Protein AF-0000000072274588 (afdb_homodimer)

Foldseek 3Di:
DAEAEEAEAQFQCQAPPVDPPVCVVVQVVLSVVLLLLSLVVVVLCVVVVHAYEYEFEDEDPPDLCHPPDNRRHHDPSCDDDPRHHYWYDHALASPPPICVVVVCVVVVHQEYEYAYDDQVTNRLNNLLVSQQVRHAYEYALSNHWHQDDDPGGTVRSSVVSQVVQDQDHDPPHGYHYDHSVPDRD/DAEAEEAEAQFQCQAPPVDPPVCVVVQVVLSVVLLLLSLVVVVLCVVVVHAYEYEFEDEDPPDLCHPPDNRRHHDPSCDDDPRHHYWYDHALASPPPICVVVVCVVVVHQEYEYAYDDQVTNRLNNLLVSQQVRHAYEYALSNHWHQDDDPGGTVRSSVVSQVVQDQDHDPPHGYHYDHSVPDRD

Nearest PDB structures (foldseek):
  5hwg-assembly1_A  TM=9.223E-01  e=2.193E-18  Microbacterium hydrocarbonoxydans
  2a67-assembly1_A  TM=8.578E-01  e=1.904E-16  Enterococcus faecalis V583
  4h17-assembly1_B  TM=9.051E-01  e=1.007E-14  Pseudomonas putida KT2440
  8cib-assembly1_F  TM=8.684E-01  e=7.384E-15  Pseudomonas aeruginosa
  3hb7-assembly1_B  TM=8.335E-01  e=2.840E-12  Alkaliphilus metalliredigens QYMF

Secondary structure (DSSP, 8-state):
--EEEEEE--BTTTTTTSS-TTTHHHHHHHHHHHHHHHHHHHHHHHHHT--EEEEEE-BPTTSTTBTTSGGGSBPGGGPPPTT-EEEEESSSSTTTTSSHHHHHHHTT--EEEEEEE-IIIIIHHHHHHHHHTT-EEEEEEEEEE---BTTB-HHHHHHHHHHHHTT-EETTEEEEEE-GGG---/--EEEEEE--BTTTTTTSS-TTTHHHHHHHHHHHHHHHHHHHHHHHHHT--EEEEEE-BPTTSTTBTTSGGGSBPGGGPPPTT-EEEEESSSSTTTTSSHHHHHHHTT--EEEEEEE-IIIIIHHHHHHHHHTT-EEEEEEEEEE---BTTB-HHHHHHHHHHHHTT-EETTEEEEEE-GGG---

Organism: Rhodospirillum rubrum (strain ATCC 11170 / ATH 1.1.1 / DSM 467 / LMG 4362 / NCIMB 8255 / S1) (NCBI:txid269796)

pLDDT: mean 97.97, std 1.95, range [84.88, 98.94]

Sequence (370 aa):
MTTALLIIDVQCAILAGLAPPERQPVIDLALDDTVWRLQALGRKAHAGGVPVVLVQHDGAAGHRLAVGSPGWALRPEIAARGGDIVVRKRSCDAFFQTDLQDRLATLGIDHLVIGGCMTQFCVDTTVRRAVSLGYDVSLIADGHTTADQGDLGFAQIIAHHNTTLDGFDAGARSTRVLPAAALFLMTTALLIIDVQCAILAGLAPPERQPVIDLALDDTVWRLQALGRKAHAGGVPVVLVQHDGAAGHRLAVGSPGWALRPEIAARGGDIVVRKRSCDAFFQTDLQDRLATLGIDHLVIGGCMTQFCVDTTVRRAVSLGYDVSLIADGHTTADQGDLGFAQIIAHHNTTLDGFDAGARSTRVLPAAALFL

Solvent-accessible surface area (backbone atoms only — not comparable to full-atom values): 19092 Å² total; per-residue (Å²): 134,39,55,32,40,38,39,28,33,57,27,61,23,68,68,64,83,59,45,58,82,89,48,33,61,59,43,51,50,52,47,50,54,24,47,53,50,45,31,54,51,49,52,39,16,58,74,60,68,34,50,43,35,39,36,40,58,48,35,54,90,89,41,62,27,12,70,88,39,80,28,31,38,62,29,75,79,65,50,82,54,94,86,45,43,78,44,66,28,76,37,43,36,58,59,58,89,41,62,48,62,60,56,37,52,76,71,57,45,43,30,38,38,38,32,30,30,36,38,90,46,27,42,44,43,30,54,58,49,38,17,66,73,60,21,32,34,38,36,27,60,64,24,41,41,53,59,52,54,92,95,38,49,30,69,57,51,46,52,50,51,43,59,63,43,42,65,36,52,26,86,96,20,35,25,41,60,40,46,64,89,75,58,86,92,134,37,56,30,40,38,39,28,34,56,27,61,23,68,67,65,83,59,46,58,81,89,48,32,63,60,43,50,50,52,46,52,55,24,49,52,52,46,28,53,51,49,51,38,16,58,73,59,68,35,51,44,34,39,36,40,58,49,34,54,88,88,41,63,27,12,69,88,39,78,27,31,38,59,30,77,79,65,50,82,53,95,87,47,42,75,43,64,28,76,36,43,36,59,59,57,89,41,62,48,62,58,57,38,53,76,71,57,45,43,29,38,38,39,34,28,29,36,38,88,46,28,42,44,43,29,52,58,48,38,16,67,73,61,20,34,35,38,37,29,60,63,24,41,40,52,57,52,54,90,95,38,48,31,69,56,51,45,52,51,51,44,59,61,43,41,66,36,50,28,87,96,20,34,26,43,59,38,48,63,88,74,57,85,92

Radius of gyration: 20.59 Å; Cα contacts (8 Å, |Δi|>4): 804; chains: 2; bounding box: 42×58×50 Å

Structure (mmCIF, N/CA/C/O backbone):
data_AF-0000000072274588-model_v1
#
loop_
_entity.id
_entity.type
_entity.pdbx_description
1 polymer 'Isochorismatase hydrolase'
#
loop_
_atom_site.group_PDB
_atom_site.id
_atom_site.type_symbol
_atom_site.label_atom_id
_atom_site.label_alt_id
_atom_site.label_comp_id
_atom_site.label_asym_id
_atom_site.label_entity_id
_atom_site.label_seq_id
_atom_site.pdbx_PDB_ins_code
_atom_site.Cartn_x
_atom_site.Cartn_y
_atom_site.Cartn_z
_atom_site.occupancy
_atom_site.B_iso_or_equiv
_atom_site.auth_seq_id
_atom_site.auth_comp_id
_atom_site.auth_asym_id
_atom_site.auth_atom_id
_atom_site.pdbx_PDB_model_num
ATOM 1 N N . MET A 1 1 ? -22.703 -10.141 -7.566 1 87.06 1 MET A N 1
ATOM 2 C CA . MET A 1 1 ? -21.266 -9.875 -7.656 1 87.06 1 MET A CA 1
ATOM 3 C C . MET A 1 1 ? -20.578 -10.914 -8.531 1 87.06 1 MET A C 1
ATOM 5 O O . MET A 1 1 ? -20.828 -12.109 -8.391 1 87.06 1 MET A O 1
ATOM 9 N N . THR A 1 2 ? -19.922 -10.492 -9.562 1 97.06 2 THR A N 1
ATOM 10 C CA . THR A 1 2 ? -19.125 -11.391 -10.406 1 97.06 2 THR A CA 1
ATOM 11 C C . THR A 1 2 ? -17.672 -11.422 -9.945 1 97.06 2 THR A C 1
ATOM 13 O O . THR A 1 2 ? -17.031 -10.383 -9.828 1 97.06 2 THR A O 1
ATOM 16 N N . THR A 1 3 ? -17.172 -12.648 -9.695 1 98.31 3 THR A N 1
ATOM 17 C CA . THR A 1 3 ? -15.93 -12.828 -8.953 1 98.31 3 THR A CA 1
ATOM 18 C C . THR A 1 3 ? -14.852 -13.438 -9.836 1 98.31 3 THR A C 1
ATOM 20 O O . THR A 1 3 ? -15.148 -14.25 -10.719 1 98.31 3 THR A O 1
ATOM 23 N N . ALA A 1 4 ? -13.617 -13.047 -9.641 1 98.75 4 ALA A N 1
ATOM 24 C CA . ALA A 1 4 ? -12.438 -13.742 -10.156 1 98.75 4 ALA A CA 1
ATOM 25 C C . ALA A 1 4 ? -11.43 -14.016 -9.047 1 98.75 4 ALA A C 1
ATOM 27 O O . ALA A 1 4 ? -11.328 -13.25 -8.086 1 98.75 4 ALA A O 1
ATOM 28 N N . LEU A 1 5 ? -10.766 -15.117 -9.156 1 98.81 5 LEU A N 1
ATOM 29 C CA . LEU A 1 5 ? -9.625 -15.43 -8.297 1 98.81 5 LEU A CA 1
ATOM 30 C C . LEU A 1 5 ? -8.328 -14.914 -8.906 1 98.81 5 LEU A C 1
ATOM 32 O O . LEU A 1 5 ? -8.008 -15.227 -10.055 1 98.81 5 LEU A O 1
ATOM 36 N N . LEU A 1 6 ? -7.648 -14.055 -8.211 1 98.94 6 LEU A N 1
ATOM 37 C CA . LEU A 1 6 ? -6.383 -13.477 -8.648 1 98.94 6 LEU A CA 1
ATOM 38 C C . LEU A 1 6 ? -5.227 -13.992 -7.801 1 98.94 6 LEU A C 1
ATOM 40 O O . LEU A 1 6 ? -5.156 -13.711 -6.602 1 98.94 6 LEU A O 1
ATOM 44 N N . ILE A 1 7 ? -4.32 -14.758 -8.359 1 98.94 7 ILE A N 1
ATOM 45 C CA . ILE A 1 7 ? -3.143 -15.305 -7.695 1 98.94 7 ILE A CA 1
ATOM 46 C C . ILE A 1 7 ? -1.891 -14.57 -8.172 1 98.94 7 ILE A C 1
ATOM 48 O O . ILE A 1 7 ? -1.527 -14.648 -9.344 1 98.94 7 ILE A O 1
ATOM 52 N N . ILE A 1 8 ? -1.205 -13.945 -7.223 1 98.94 8 ILE A N 1
ATOM 53 C CA . ILE A 1 8 ? -0.167 -12.984 -7.57 1 98.94 8 ILE A CA 1
ATOM 54 C C . ILE A 1 8 ? 1.21 -13.609 -7.379 1 98.94 8 ILE A C 1
ATOM 56 O O . ILE A 1 8 ? 1.585 -13.969 -6.258 1 98.94 8 ILE A O 1
ATOM 60 N N . ASP A 1 9 ? 1.986 -13.766 -8.383 1 98.88 9 ASP A N 1
ATOM 61 C CA . ASP A 1 9 ? 3.432 -13.961 -8.414 1 98.88 9 ASP A CA 1
ATOM 62 C C . ASP A 1 9 ? 3.828 -15.25 -7.703 1 98.88 9 ASP A C 1
ATOM 64 O O . ASP A 1 9 ? 4.832 -15.289 -6.988 1 98.88 9 ASP A O 1
ATOM 68 N N . VAL A 1 10 ? 3.002 -16.266 -7.793 1 98.88 10 VAL A N 1
ATOM 69 C CA . VAL A 1 10 ? 3.389 -17.562 -7.258 1 98.88 10 VAL A CA 1
ATOM 70 C C . VAL A 1 10 ? 4.324 -18.266 -8.242 1 98.88 10 VAL A C 1
ATOM 72 O O . VAL A 1 10 ? 3.893 -19.125 -9.016 1 98.88 10 VAL A O 1
ATOM 75 N N . GLN A 1 11 ? 5.555 -17.875 -8.148 1 98.88 11 GLN A N 1
ATOM 76 C CA . GLN A 1 11 ? 6.594 -18.328 -9.07 1 98.88 11 GLN A CA 1
ATOM 77 C C . GLN A 1 11 ? 7.664 -19.141 -8.352 1 98.88 11 GLN A C 1
ATOM 79 O O . GLN A 1 11 ? 7.801 -19.047 -7.125 1 98.88 11 GLN A O 1
ATOM 84 N N . CYS A 1 12 ? 8.438 -19.859 -9.031 1 98.75 12 CYS A N 1
ATOM 85 C CA . CYS A 1 12 ? 9.336 -20.875 -8.484 1 98.75 12 CYS A CA 1
ATOM 86 C C . CYS A 1 12 ? 10.398 -20.234 -7.594 1 98.75 12 CYS A C 1
ATOM 88 O O . CYS A 1 12 ? 10.781 -20.797 -6.57 1 98.75 12 CYS A O 1
ATOM 90 N N . ALA A 1 13 ? 10.875 -19.016 -7.934 1 98.81 13 ALA A N 1
ATOM 91 C CA . ALA A 1 13 ? 11.953 -18.422 -7.148 1 98.81 13 ALA A CA 1
ATOM 92 C C . ALA A 1 13 ? 11.484 -17.156 -6.441 1 98.81 13 ALA A C 1
ATOM 94 O O . ALA A 1 13 ? 12.289 -16.281 -6.121 1 98.81 13 ALA A O 1
ATOM 95 N N . ILE A 1 14 ? 10.211 -17.016 -6.188 1 98.81 14 ILE A N 1
ATOM 96 C CA . ILE A 1 14 ? 9.633 -15.766 -5.699 1 98.81 14 ILE A CA 1
ATOM 97 C C . ILE A 1 14 ? 10.273 -15.391 -4.363 1 98.81 14 ILE A C 1
ATOM 99 O O . ILE A 1 14 ? 10.5 -14.211 -4.086 1 98.81 14 ILE A O 1
ATOM 103 N N . LEU A 1 15 ? 10.641 -16.391 -3.529 1 98.69 15 LEU A N 1
ATOM 104 C CA . LEU A 1 15 ? 11.219 -16.094 -2.223 1 98.69 15 LEU A CA 1
ATOM 105 C C . LEU A 1 15 ? 12.625 -16.672 -2.105 1 98.69 15 LEU A C 1
ATOM 107 O O . LEU A 1 15 ? 13.195 -16.719 -1.014 1 98.69 15 LEU A O 1
ATOM 111 N N . ALA A 1 16 ? 13.109 -17.172 -3.25 1 97.94 16 ALA A N 1
ATOM 112 C CA . ALA A 1 16 ? 14.414 -17.828 -3.232 1 97.94 16 ALA A CA 1
ATOM 113 C C . ALA A 1 16 ? 15.516 -16.875 -2.795 1 97.94 16 ALA A C 1
ATOM 115 O O . ALA A 1 16 ? 15.656 -15.781 -3.361 1 97.94 16 ALA A O 1
ATOM 116 N N . GLY A 1 17 ? 16.281 -17.234 -1.74 1 96.94 17 GLY A N 1
ATOM 117 C CA . GLY A 1 17 ? 17.469 -16.5 -1.341 1 96.94 17 GLY A CA 1
ATOM 118 C C . GLY A 1 17 ? 17.156 -15.242 -0.547 1 96.94 17 GLY A C 1
ATOM 119 O O . GLY A 1 17 ? 18.031 -14.398 -0.331 1 96.94 17 GLY A O 1
ATOM 120 N N . LEU A 1 18 ? 15.945 -15.062 -0.052 1 97.38 18 LEU A N 1
ATOM 121 C CA . LEU A 1 18 ? 15.562 -13.836 0.629 1 97.38 18 LEU A CA 1
ATOM 122 C C . LEU A 1 18 ? 15.797 -13.945 2.133 1 97.38 18 LEU A C 1
ATOM 124 O O . LEU A 1 18 ? 15.508 -13.016 2.883 1 97.38 18 LEU A O 1
ATOM 128 N N . ALA A 1 19 ? 16.219 -15.094 2.551 1 96.5 19 ALA A N 1
ATOM 129 C CA . ALA A 1 19 ? 16.547 -15.289 3.959 1 96.5 19 ALA A CA 1
ATOM 130 C C . ALA A 1 19 ? 17.891 -15.984 4.117 1 96.5 19 ALA A C 1
ATOM 132 O O . ALA A 1 19 ? 18.359 -16.641 3.189 1 96.5 19 ALA A O 1
ATOM 133 N N . PRO A 1 20 ? 18.531 -15.805 5.293 1 96 20 PRO A N 1
ATOM 134 C CA . PRO A 1 20 ? 19.734 -16.594 5.547 1 96 20 PRO A CA 1
ATOM 135 C C . PRO A 1 20 ? 19.484 -18.094 5.445 1 96 20 PRO A C 1
ATOM 137 O O . PRO A 1 20 ? 18.359 -18.547 5.621 1 96 20 PRO A O 1
ATOM 140 N N . PRO A 1 21 ? 20.531 -18.828 5.145 1 96.44 21 PRO A N 1
ATOM 141 C CA . PRO A 1 21 ? 20.406 -20.281 4.926 1 96.44 21 PRO A CA 1
ATOM 142 C C . PRO A 1 21 ? 19.656 -20.984 6.055 1 96.44 21 PRO A C 1
ATOM 144 O O . PRO A 1 21 ? 18.891 -21.922 5.805 1 96.44 21 PRO A O 1
ATOM 147 N N . GLU A 1 22 ? 19.875 -20.562 7.281 1 96.06 22 GLU A N 1
ATOM 148 C CA . GLU A 1 22 ? 19.266 -21.219 8.43 1 96.06 22 GLU A CA 1
ATOM 149 C C . GLU A 1 22 ? 17.781 -20.922 8.508 1 96.06 22 GLU A C 1
ATOM 151 O O . GLU A 1 22 ? 17.016 -21.703 9.086 1 96.06 22 GLU A O 1
ATOM 156 N N . ARG A 1 23 ? 17.359 -19.844 7.91 1 96.56 23 ARG A N 1
ATOM 157 C CA . ARG A 1 23 ? 15.969 -19.391 7.98 1 96.56 23 ARG A CA 1
ATOM 158 C C . ARG A 1 23 ? 15.219 -19.734 6.691 1 96.56 23 ARG A C 1
ATOM 160 O O . ARG A 1 23 ? 13.992 -19.844 6.695 1 96.56 23 ARG A O 1
ATOM 167 N N . GLN A 1 24 ? 15.906 -19.953 5.621 1 97.69 24 GLN A N 1
ATOM 168 C CA . GLN A 1 24 ? 15.32 -20.109 4.293 1 97.69 24 GLN A CA 1
ATOM 169 C C . GLN A 1 24 ? 14.367 -21.297 4.25 1 97.69 24 GLN A C 1
ATOM 171 O O . GLN A 1 24 ? 13.281 -21.219 3.67 1 97.69 24 GLN A O 1
ATOM 176 N N . PRO A 1 25 ? 14.664 -22.438 4.887 1 97.94 25 PRO A N 1
ATOM 177 C CA . PRO A 1 25 ? 13.742 -23.562 4.844 1 97.94 25 PRO A CA 1
ATOM 178 C C . PRO A 1 25 ? 12.391 -23.25 5.477 1 97.94 25 PRO A C 1
ATOM 180 O O . PRO A 1 25 ? 11.359 -23.766 5.035 1 97.94 25 PRO A O 1
ATOM 183 N N . VAL A 1 26 ? 12.406 -22.438 6.48 1 98.38 26 VAL A N 1
ATOM 184 C CA . VAL A 1 26 ? 11.172 -22.047 7.145 1 98.38 26 VAL A CA 1
ATOM 185 C C . VAL A 1 26 ? 10.312 -21.219 6.191 1 98.38 26 VAL A C 1
ATOM 187 O O . VAL A 1 26 ? 9.102 -21.438 6.094 1 98.38 26 VAL A O 1
ATOM 190 N N . ILE A 1 27 ? 10.938 -20.328 5.477 1 98.38 27 ILE A N 1
ATOM 191 C CA . ILE A 1 27 ? 10.266 -19.469 4.5 1 98.38 27 ILE A CA 1
ATOM 192 C C . ILE A 1 27 ? 9.727 -20.328 3.357 1 98.38 27 ILE A C 1
ATOM 194 O O . ILE A 1 27 ? 8.594 -20.141 2.916 1 98.38 27 ILE A O 1
ATOM 198 N N . ASP A 1 28 ? 10.5 -21.281 2.92 1 98.44 28 ASP A N 1
ATOM 199 C CA . ASP A 1 28 ? 10.094 -22.172 1.837 1 98.44 28 ASP A CA 1
ATOM 200 C C . ASP A 1 28 ? 8.883 -23 2.234 1 98.44 28 ASP A C 1
ATOM 202 O O . ASP A 1 28 ? 7.961 -23.188 1.433 1 98.44 28 ASP A O 1
ATOM 206 N N . LEU A 1 29 ? 8.875 -23.5 3.424 1 98.62 29 LEU A N 1
ATOM 207 C CA . LEU A 1 29 ? 7.75 -24.312 3.906 1 98.62 29 LEU A CA 1
ATOM 208 C C . LEU A 1 29 ? 6.48 -23.469 3.98 1 98.62 29 LEU A C 1
ATOM 210 O O . LEU A 1 29 ? 5.395 -23.938 3.635 1 98.62 29 LEU A O 1
ATOM 214 N N . ALA A 1 30 ? 6.625 -22.266 4.48 1 98.69 30 ALA A N 1
ATOM 215 C CA . ALA A 1 30 ? 5.477 -21.359 4.539 1 98.69 30 ALA A CA 1
ATOM 216 C C . ALA A 1 30 ? 4.922 -21.078 3.146 1 98.69 30 ALA A C 1
ATOM 218 O O . ALA A 1 30 ? 3.703 -21.031 2.955 1 98.69 30 ALA A O 1
ATOM 219 N N . LEU A 1 31 ? 5.789 -20.891 2.205 1 98.88 31 LEU A N 1
ATOM 220 C CA . LEU A 1 31 ? 5.367 -20.703 0.822 1 98.88 31 LEU A CA 1
ATOM 221 C C . LEU A 1 31 ? 4.629 -21.938 0.305 1 98.88 31 LEU A C 1
ATOM 223 O O . LEU A 1 31 ? 3.562 -21.812 -0.307 1 98.88 31 LEU A O 1
ATOM 227 N N . ASP A 1 32 ? 5.176 -23.109 0.563 1 98.88 32 ASP A N 1
ATOM 228 C CA . ASP A 1 32 ? 4.531 -24.344 0.127 1 98.88 32 ASP A CA 1
ATOM 229 C C . ASP A 1 32 ? 3.113 -24.438 0.686 1 98.88 32 ASP A C 1
ATOM 231 O O . ASP A 1 32 ? 2.178 -24.781 -0.042 1 98.88 32 ASP A O 1
ATOM 235 N N . ASP A 1 33 ? 2.971 -24.156 1.936 1 98.75 33 ASP A N 1
ATOM 236 C CA . ASP A 1 33 ? 1.657 -24.203 2.57 1 98.75 33 ASP A CA 1
ATOM 237 C C . ASP A 1 33 ? 0.688 -23.234 1.903 1 98.75 33 ASP A C 1
ATOM 239 O O . ASP A 1 33 ? -0.472 -23.578 1.659 1 98.75 33 ASP A O 1
ATOM 243 N N . THR A 1 34 ? 1.15 -22.047 1.656 1 98.88 34 THR A N 1
ATOM 244 C CA . THR A 1 34 ? 0.341 -21.016 0.997 1 98.88 34 THR A CA 1
ATOM 245 C C . THR A 1 34 ? -0.068 -21.484 -0.401 1 98.88 34 THR A C 1
ATOM 247 O O . THR A 1 34 ? -1.233 -21.359 -0.783 1 98.88 34 THR A O 1
ATOM 250 N N . VAL A 1 35 ? 0.881 -22.031 -1.142 1 98.88 35 VAL A N 1
ATOM 251 C CA . VAL A 1 35 ? 0.642 -22.469 -2.514 1 98.88 35 VAL A CA 1
ATOM 252 C C . VAL A 1 35 ? -0.38 -23.594 -2.521 1 98.88 35 VAL A C 1
ATOM 254 O O . VAL A 1 35 ? -1.248 -23.656 -3.396 1 98.88 35 VAL A O 1
ATOM 257 N N . TRP A 1 36 ? -0.306 -24.484 -1.584 1 98.62 36 TRP A N 1
ATOM 258 C CA . TRP A 1 36 ? -1.261 -25.578 -1.498 1 98.62 36 TRP A CA 1
ATOM 259 C C . TRP A 1 36 ? -2.674 -25.062 -1.258 1 98.62 36 TRP A C 1
ATOM 261 O O . TRP A 1 36 ? -3.637 -25.562 -1.834 1 98.62 36 TRP A O 1
ATOM 271 N N . ARG A 1 37 ? -2.818 -24.078 -0.437 1 98.56 37 ARG A N 1
ATOM 272 C CA . ARG A 1 37 ? -4.125 -23.469 -0.197 1 98.56 37 ARG A CA 1
ATOM 273 C C . ARG A 1 37 ? -4.652 -22.781 -1.454 1 98.56 37 ARG A C 1
ATOM 275 O O . ARG A 1 37 ? -5.836 -22.906 -1.783 1 98.56 37 ARG A O 1
ATOM 282 N N . LEU A 1 38 ? -3.781 -22.094 -2.133 1 98.75 38 LEU A N 1
ATOM 283 C CA . LEU A 1 38 ? -4.176 -21.406 -3.357 1 98.75 38 LEU A CA 1
ATOM 284 C C . LEU A 1 38 ? -4.547 -22.406 -4.445 1 98.75 38 LEU A C 1
ATOM 286 O O . LEU A 1 38 ? -5.465 -22.156 -5.23 1 98.75 38 LEU A O 1
ATOM 290 N N . GLN A 1 39 ? -3.801 -23.484 -4.48 1 98.56 39 GLN A N 1
ATOM 291 C CA . GLN A 1 39 ? -4.137 -24.562 -5.418 1 98.56 39 GLN A CA 1
ATOM 292 C C . GLN A 1 39 ? -5.547 -25.078 -5.168 1 98.56 39 GLN A C 1
ATOM 294 O O . GLN A 1 39 ? -6.324 -25.266 -6.109 1 98.56 39 GLN A O 1
ATOM 299 N N . ALA A 1 40 ? -5.832 -25.359 -3.943 1 98.19 40 ALA A N 1
ATOM 300 C CA . ALA A 1 40 ? -7.16 -25.844 -3.582 1 98.19 40 ALA A CA 1
ATOM 301 C C . ALA A 1 40 ? -8.242 -24.859 -3.988 1 98.19 40 ALA A C 1
ATOM 303 O O . ALA A 1 40 ? -9.281 -25.25 -4.539 1 98.19 40 ALA A O 1
ATOM 304 N N . LEU A 1 41 ? -8.023 -23.578 -3.744 1 98.12 41 LEU A N 1
ATOM 305 C CA . LEU A 1 41 ? -8.984 -22.547 -4.125 1 98.12 41 LEU A CA 1
ATOM 306 C C . LEU A 1 41 ? -9.109 -22.453 -5.641 1 98.12 41 LEU A C 1
ATOM 308 O O . LEU A 1 41 ? -10.195 -22.234 -6.168 1 98.12 41 LEU A O 1
ATOM 312 N N . GLY A 1 42 ? -7.945 -22.578 -6.32 1 97.81 42 GLY A N 1
ATOM 313 C CA . GLY A 1 42 ? -7.969 -22.609 -7.773 1 97.81 42 GLY A CA 1
ATOM 314 C C . GLY A 1 42 ? -8.828 -23.719 -8.336 1 97.81 42 GLY A C 1
ATOM 315 O O . GLY A 1 42 ? -9.586 -23.516 -9.281 1 97.81 42 GLY A O 1
ATOM 316 N N . ARG A 1 43 ? -8.703 -24.891 -7.75 1 97.12 43 ARG A N 1
ATOM 317 C CA . ARG A 1 43 ? -9.516 -26.031 -8.18 1 97.12 43 ARG A CA 1
ATOM 318 C C . ARG A 1 43 ? -11 -25.75 -7.965 1 97.12 43 ARG A C 1
ATOM 320 O O . ARG A 1 43 ? -11.82 -26.062 -8.828 1 97.12 43 ARG A O 1
ATOM 327 N N . LYS A 1 44 ? -11.328 -25.219 -6.852 1 97.38 44 LYS A N 1
ATOM 328 C CA . LYS A 1 44 ? -12.711 -24.859 -6.57 1 97.38 44 LYS A CA 1
ATOM 329 C C . LYS A 1 44 ? -13.227 -23.828 -7.57 1 97.38 44 LYS A C 1
ATOM 331 O O . LYS A 1 44 ? -14.367 -23.906 -8.031 1 97.38 44 LYS A O 1
ATOM 336 N N . ALA A 1 45 ? -12.422 -22.844 -7.867 1 97.81 45 ALA A N 1
ATOM 337 C CA . ALA A 1 45 ? -12.797 -21.812 -8.836 1 97.81 45 ALA A CA 1
ATOM 338 C C . ALA A 1 45 ? -13.094 -22.422 -10.195 1 97.81 45 ALA A C 1
ATOM 340 O O . ALA A 1 45 ? -14.125 -22.125 -10.812 1 97.81 45 ALA A O 1
ATOM 341 N N . HIS A 1 46 ? -12.227 -23.297 -10.625 1 97.12 46 HIS A N 1
ATOM 342 C CA . HIS A 1 46 ? -12.422 -23.969 -11.898 1 97.12 46 HIS A CA 1
ATOM 343 C C . HIS A 1 46 ? -13.719 -24.766 -11.906 1 97.12 46 HIS A C 1
ATOM 345 O O . HIS A 1 46 ? -14.492 -24.703 -12.859 1 97.12 46 HIS A O 1
ATOM 351 N N . ALA A 1 47 ? -13.898 -25.438 -10.852 1 96.19 47 ALA A N 1
ATOM 352 C CA . ALA A 1 47 ? -15.094 -26.281 -10.75 1 96.19 47 ALA A CA 1
ATOM 353 C C . ALA A 1 47 ? -16.359 -25.422 -10.766 1 96.19 47 ALA A C 1
ATOM 355 O O . ALA A 1 47 ? -17.391 -25.844 -11.289 1 96.19 47 ALA A O 1
ATOM 356 N N . GLY A 1 48 ? -16.266 -24.25 -10.234 1 95.81 48 GLY A N 1
ATOM 357 C CA . GLY A 1 48 ? -17.406 -23.375 -10.125 1 95.81 48 GLY A CA 1
ATOM 358 C C . GLY A 1 48 ? -17.547 -22.406 -11.289 1 95.81 48 GLY A C 1
ATOM 359 O O . GLY A 1 48 ? -18.469 -21.594 -11.336 1 95.81 48 GLY A O 1
ATOM 360 N N . GLY A 1 49 ? -16.625 -22.453 -12.195 1 96.19 49 GLY A N 1
ATOM 361 C CA . GLY A 1 49 ? -16.656 -21.562 -13.344 1 96.19 49 GLY A CA 1
ATOM 362 C C . GLY A 1 49 ? -16.203 -20.156 -13.016 1 96.19 49 GLY A C 1
ATOM 363 O O . GLY A 1 49 ? -16.516 -19.219 -13.742 1 96.19 49 GLY A O 1
ATOM 364 N N . VAL A 1 50 ? -15.602 -19.969 -11.922 1 97.88 50 VAL A N 1
ATOM 365 C CA . VAL A 1 50 ? -15.039 -18.672 -11.539 1 97.88 50 VAL A CA 1
ATOM 366 C C . VAL A 1 50 ? -13.734 -18.438 -12.289 1 97.88 50 VAL A C 1
ATOM 368 O O . VAL A 1 50 ? -12.82 -19.266 -12.258 1 97.88 50 VAL A O 1
ATOM 371 N N . PRO A 1 51 ? -13.602 -17.344 -12.992 1 98.5 51 PRO A N 1
ATOM 372 C CA . PRO A 1 51 ? -12.352 -17.062 -13.711 1 98.5 51 PRO A CA 1
ATOM 373 C C . PRO A 1 51 ? -11.141 -17 -12.781 1 98.5 51 PRO A C 1
ATOM 375 O O . PRO A 1 51 ? -11.242 -16.469 -11.672 1 98.5 51 PRO A O 1
ATOM 378 N N . VAL A 1 52 ? -10.07 -17.594 -13.234 1 98.69 52 VAL A N 1
ATOM 379 C CA . VAL A 1 52 ? -8.805 -17.547 -12.516 1 98.69 52 VAL A CA 1
ATOM 380 C C . VAL A 1 52 ? -7.797 -16.703 -13.289 1 98.69 52 VAL A C 1
ATOM 382 O O . VAL A 1 52 ? -7.586 -16.906 -14.484 1 98.69 52 VAL A O 1
ATOM 385 N N . VAL A 1 53 ? -7.234 -15.727 -12.633 1 98.94 53 VAL A N 1
ATOM 386 C CA . VAL A 1 53 ? -6.191 -14.867 -13.188 1 98.94 53 VAL A CA 1
ATOM 387 C C . VAL A 1 53 ? -4.875 -15.125 -12.461 1 98.94 53 VAL A C 1
ATOM 389 O O . VAL A 1 53 ? -4.809 -15.023 -11.234 1 98.94 53 VAL A O 1
ATOM 392 N N . LEU A 1 54 ? -3.92 -15.461 -13.188 1 98.88 54 LEU A N 1
ATOM 393 C CA . LEU A 1 54 ? -2.566 -15.633 -12.672 1 98.88 54 LEU A CA 1
ATOM 394 C C . LEU A 1 54 ? -1.679 -14.461 -13.078 1 98.88 54 LEU A C 1
ATOM 396 O O . LEU A 1 54 ? -1.534 -14.164 -14.266 1 98.88 54 LEU A O 1
ATOM 400 N N . VAL A 1 55 ? -1.158 -13.781 -12.07 1 98.94 55 VAL A N 1
ATOM 401 C CA . VAL A 1 55 ? -0.228 -12.68 -12.312 1 98.94 55 VAL A CA 1
ATOM 402 C C . VAL A 1 55 ? 1.209 -13.188 -12.195 1 98.94 55 VAL A C 1
ATOM 404 O O . VAL A 1 55 ? 1.539 -13.93 -11.273 1 98.94 55 VAL A O 1
ATOM 407 N N . GLN A 1 56 ? 1.964 -12.812 -13.109 1 98.81 56 GLN A N 1
ATOM 408 C CA . GLN A 1 56 ? 3.355 -13.25 -13.172 1 98.81 56 GLN A CA 1
ATOM 409 C C . GLN A 1 56 ?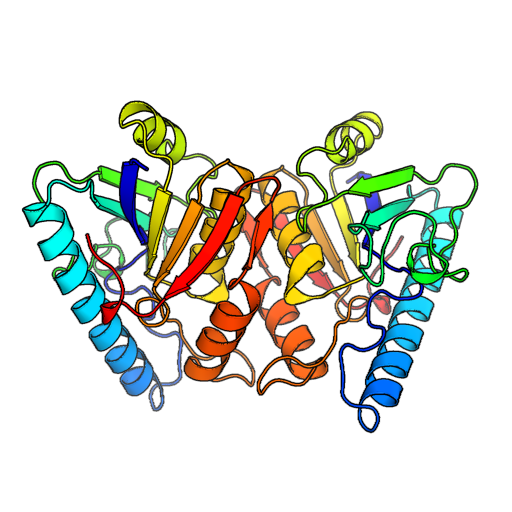 4.297 -12.055 -13.297 1 98.81 56 GLN A C 1
ATOM 411 O O . GLN A 1 56 ? 4.125 -11.211 -14.172 1 98.81 56 GLN A O 1
ATOM 416 N N . HIS A 1 57 ? 5.297 -11.938 -12.398 1 98.88 57 HIS A N 1
ATOM 417 C CA . HIS A 1 57 ? 6.246 -10.828 -12.383 1 98.88 57 HIS A CA 1
ATOM 418 C C . HIS A 1 57 ? 7.406 -11.086 -13.336 1 98.88 57 HIS A C 1
ATOM 420 O O . HIS A 1 57 ? 8.055 -12.133 -13.266 1 98.88 57 HIS A O 1
ATOM 426 N N . ASP A 1 58 ? 7.66 -10.18 -14.219 1 98.81 58 ASP A N 1
ATOM 427 C CA . ASP A 1 58 ? 8.812 -10.227 -15.109 1 98.81 58 ASP A CA 1
ATOM 428 C C . ASP A 1 58 ? 10.008 -9.492 -14.508 1 98.81 58 ASP A C 1
ATOM 430 O O . ASP A 1 58 ? 10.086 -8.266 -14.57 1 98.81 58 ASP A O 1
ATOM 434 N N . GLY A 1 59 ? 10.875 -10.258 -13.961 1 98.06 59 GLY A N 1
ATOM 435 C CA . GLY A 1 59 ? 12.086 -9.68 -13.414 1 98.06 59 GLY A CA 1
ATOM 436 C C . GLY A 1 59 ? 13.102 -9.297 -14.477 1 98.06 59 GLY A C 1
ATOM 437 O O . GLY A 1 59 ? 13.031 -9.781 -15.602 1 98.06 59 GLY A O 1
ATOM 438 N N . ALA A 1 60 ? 14.008 -8.43 -14.109 1 96.31 60 ALA A N 1
ATOM 439 C CA . ALA A 1 60 ? 15.102 -8.023 -14.992 1 96.31 60 ALA A CA 1
ATOM 440 C C . ALA A 1 60 ? 16.141 -9.125 -15.125 1 96.31 60 ALA A C 1
ATOM 442 O O . ALA A 1 60 ? 16.125 -10.102 -14.367 1 96.31 60 ALA A O 1
ATOM 443 N N . ALA A 1 61 ? 17.031 -8.945 -16.125 1 96.69 61 ALA A N 1
ATOM 444 C CA . ALA A 1 61 ? 18.141 -9.883 -16.266 1 96.69 61 ALA A CA 1
ATOM 445 C C . ALA A 1 61 ? 18.953 -9.984 -14.984 1 96.69 61 ALA A C 1
ATOM 447 O O . ALA A 1 61 ? 19.266 -8.969 -14.352 1 96.69 61 ALA A O 1
ATOM 448 N N . GLY A 1 62 ? 19.25 -11.195 -14.609 1 96.06 62 GLY A N 1
ATOM 449 C CA . GLY A 1 62 ? 20.047 -11.414 -13.414 1 96.06 62 GLY A CA 1
ATOM 450 C C . GLY A 1 62 ? 19.219 -11.531 -12.148 1 96.06 62 GLY A C 1
ATOM 451 O O . GLY A 1 62 ? 19.703 -11.961 -11.109 1 96.06 62 GLY A O 1
ATOM 452 N N . HIS A 1 63 ? 18.016 -11.125 -12.203 1 96.38 63 HIS A N 1
ATOM 453 C CA . HIS A 1 63 ? 17.094 -11.25 -11.078 1 96.38 63 HIS A CA 1
ATOM 454 C C . HIS A 1 63 ? 16.641 -12.695 -10.898 1 96.38 63 HIS A C 1
ATOM 456 O O . HIS A 1 63 ? 16.625 -13.469 -11.852 1 96.38 63 HIS A O 1
ATOM 462 N N . ARG A 1 64 ? 16.234 -13.078 -9.703 1 97.25 64 ARG A N 1
ATOM 463 C CA . ARG A 1 64 ? 15.789 -14.438 -9.422 1 97.25 64 ARG A CA 1
ATOM 464 C C . ARG A 1 64 ? 14.531 -14.781 -10.203 1 97.25 64 ARG A C 1
ATOM 466 O O . ARG A 1 64 ? 14.234 -15.953 -10.43 1 97.25 64 ARG A O 1
ATOM 473 N N . LEU A 1 65 ? 13.805 -13.719 -10.641 1 98.44 65 LEU A N 1
ATOM 474 C CA . LEU A 1 65 ? 12.617 -13.891 -11.461 1 98.44 65 LEU A CA 1
ATOM 475 C C . LEU A 1 65 ? 12.859 -13.414 -12.891 1 98.44 65 LEU A C 1
ATOM 477 O O . LEU A 1 65 ? 11.945 -12.914 -13.547 1 98.44 65 LEU A O 1
ATOM 481 N N . ALA A 1 66 ? 14.047 -13.555 -13.359 1 98.62 66 ALA A N 1
ATOM 482 C CA . ALA A 1 66 ? 14.367 -13.141 -14.727 1 98.62 66 ALA A CA 1
ATOM 483 C C . ALA A 1 66 ? 13.539 -13.922 -15.742 1 98.62 66 ALA A C 1
ATOM 485 O O . ALA A 1 66 ? 13.438 -15.148 -15.664 1 98.62 66 ALA A O 1
ATOM 486 N N . VAL A 1 67 ? 13.031 -13.266 -16.688 1 98.44 67 VAL A N 1
ATOM 487 C CA . VAL A 1 67 ? 12.148 -13.859 -17.688 1 98.44 67 VAL A CA 1
ATOM 488 C C . VAL A 1 67 ? 12.844 -15.039 -18.359 1 98.44 67 VAL A C 1
ATOM 490 O O . VAL A 1 67 ? 13.992 -14.93 -18.781 1 98.44 67 VAL A O 1
ATOM 493 N N . GLY A 1 68 ? 12.117 -16.125 -18.375 1 97.75 68 GLY A N 1
ATOM 494 C CA . GLY A 1 68 ? 12.617 -17.297 -19.078 1 97.75 68 GLY A CA 1
ATOM 495 C C . GLY A 1 68 ? 13.453 -18.203 -18.203 1 97.75 68 GLY A C 1
ATOM 496 O O . GLY A 1 68 ? 13.773 -19.328 -18.594 1 97.75 68 GLY A O 1
ATOM 497 N N . SER A 1 69 ? 13.891 -17.719 -17.031 1 97.88 69 SER A N 1
ATOM 498 C CA . SER A 1 69 ? 14.641 -18.562 -16.094 1 97.88 69 SER A CA 1
ATOM 499 C C . SER A 1 69 ? 13.742 -19.594 -15.414 1 97.88 69 SER A C 1
ATOM 501 O O . SER A 1 69 ? 12.523 -19.438 -15.414 1 97.88 69 SER A O 1
ATOM 503 N N . PRO A 1 70 ? 14.359 -20.609 -14.883 1 97.56 70 PRO A N 1
ATOM 504 C CA . PRO A 1 70 ? 13.555 -21.578 -14.133 1 97.56 70 PRO A CA 1
ATOM 505 C C . PRO A 1 70 ? 12.805 -20.938 -12.961 1 97.56 70 PRO A C 1
ATOM 507 O O . PRO A 1 70 ? 11.688 -21.344 -12.641 1 97.56 70 PRO A O 1
ATOM 510 N N . GLY A 1 71 ? 13.391 -19.922 -12.383 1 98.5 71 GLY A N 1
ATOM 511 C CA . GLY A 1 71 ? 12.781 -19.25 -11.242 1 98.5 71 GLY A CA 1
ATOM 512 C C . GLY A 1 71 ? 11.578 -18.406 -11.625 1 98.5 71 GLY A C 1
ATOM 513 O O . GLY A 1 71 ? 10.734 -18.109 -10.781 1 98.5 71 GLY A O 1
ATOM 514 N N . TRP A 1 72 ? 11.484 -18.031 -12.852 1 98.5 72 TRP A N 1
ATOM 515 C CA . TRP A 1 72 ? 10.461 -17.156 -13.391 1 98.5 72 TRP A CA 1
ATOM 516 C C . TRP A 1 72 ? 9.141 -17.906 -13.57 1 98.5 72 TRP A C 1
ATOM 518 O O . TRP A 1 72 ? 8.062 -17.297 -13.484 1 98.5 72 TRP A O 1
ATOM 528 N N . ALA A 1 73 ? 9.172 -19.188 -13.789 1 98.38 73 ALA A N 1
ATOM 529 C CA . ALA A 1 73 ? 7.988 -19.984 -14.102 1 98.38 73 ALA A CA 1
ATOM 530 C C . ALA A 1 73 ? 7.016 -20.016 -12.922 1 98.38 73 ALA A C 1
ATOM 532 O O . ALA A 1 73 ? 7.438 -19.953 -11.766 1 98.38 73 ALA A O 1
ATOM 533 N N . LEU A 1 74 ? 5.754 -20.016 -13.266 1 98.62 74 LEU A N 1
ATOM 534 C CA . LEU A 1 74 ? 4.77 -20.266 -12.227 1 98.62 74 LEU A CA 1
ATOM 535 C C . LEU A 1 74 ? 5.035 -21.609 -11.539 1 98.62 74 LEU A C 1
ATOM 537 O O . LEU A 1 74 ? 5.441 -22.578 -12.195 1 98.62 74 LEU A O 1
ATOM 541 N N . ARG A 1 75 ? 4.789 -21.656 -10.234 1 98.75 75 ARG A N 1
ATOM 542 C CA . ARG A 1 75 ? 4.848 -22.938 -9.562 1 98.75 75 ARG A CA 1
ATOM 543 C C . ARG A 1 75 ? 3.918 -23.953 -10.234 1 98.75 75 ARG A C 1
ATOM 545 O O . ARG A 1 75 ? 2.791 -23.609 -10.602 1 98.75 75 ARG A O 1
ATOM 552 N N . PRO A 1 76 ? 4.371 -25.156 -10.344 1 98.12 76 PRO A N 1
ATOM 553 C CA . PRO A 1 76 ? 3.555 -26.156 -11.047 1 98.12 76 PRO A CA 1
ATOM 554 C C . PRO A 1 76 ? 2.193 -26.359 -10.383 1 98.12 76 PRO A C 1
ATOM 556 O O . PRO A 1 76 ? 1.215 -26.672 -11.07 1 98.12 76 PRO A O 1
ATOM 559 N N . GLU A 1 77 ? 2.09 -26.203 -9.055 1 98.06 77 GLU A N 1
ATOM 560 C CA . GLU A 1 77 ? 0.856 -26.422 -8.305 1 98.06 77 GLU A CA 1
ATOM 561 C C . GLU A 1 77 ? -0.253 -25.484 -8.781 1 98.06 77 GLU A C 1
ATOM 563 O O . GLU A 1 77 ? -1.438 -25.797 -8.633 1 98.06 77 GLU A O 1
ATOM 568 N N . ILE A 1 78 ? 0.184 -24.281 -9.375 1 97.88 78 ILE A N 1
ATOM 569 C CA . ILE A 1 78 ? -0.822 -23.328 -9.812 1 97.88 78 ILE A CA 1
ATOM 570 C C . ILE A 1 78 ? -0.69 -23.078 -11.312 1 97.88 78 ILE A C 1
ATOM 572 O O . ILE A 1 78 ? -1.029 -22 -11.805 1 97.88 78 ILE A O 1
ATOM 576 N N . ALA A 1 79 ? -0.152 -24 -11.984 1 96.06 79 ALA A N 1
ATOM 577 C CA . ALA A 1 79 ? 0.019 -23.875 -13.43 1 96.06 79 ALA A CA 1
ATOM 578 C C . ALA A 1 79 ? -1.296 -23.516 -14.109 1 96.06 79 ALA A C 1
ATOM 580 O O . ALA A 1 79 ? -2.359 -24 -13.727 1 96.06 79 ALA A O 1
ATOM 581 N N . ALA A 1 80 ? -1.162 -22.703 -15.094 1 95.5 80 ALA A N 1
ATOM 582 C CA . ALA A 1 80 ? -2.348 -22.25 -15.805 1 95.5 80 ALA A CA 1
ATOM 583 C C . ALA A 1 80 ? -3.062 -23.406 -16.5 1 95.5 80 ALA A C 1
ATOM 585 O O . ALA A 1 80 ? -2.42 -24.281 -17.078 1 95.5 80 ALA A O 1
ATOM 586 N N . ARG A 1 81 ? -4.316 -23.391 -16.359 1 93.62 81 ARG A N 1
ATOM 587 C CA . ARG A 1 81 ? -5.18 -24.312 -17.094 1 93.62 81 ARG A CA 1
ATOM 588 C C . ARG A 1 81 ? -5.879 -23.609 -18.25 1 93.62 81 ARG A C 1
ATOM 590 O O . ARG A 1 81 ? -5.836 -22.375 -18.359 1 93.62 81 ARG A O 1
ATOM 597 N N . GLY A 1 82 ? -6.527 -24.453 -19.125 1 88.5 82 GLY A N 1
ATOM 598 C CA . GLY A 1 82 ? -7.297 -23.875 -20.219 1 88.5 82 GLY A CA 1
ATOM 599 C C . GLY A 1 82 ? -8.32 -22.844 -19.75 1 88.5 82 GLY A C 1
ATOM 600 O O . GLY A 1 82 ? -9.055 -23.094 -18.797 1 88.5 82 GLY A O 1
ATOM 601 N N . GLY A 1 83 ? -8.211 -21.609 -20.281 1 93.62 83 GLY A N 1
ATOM 602 C CA . GLY A 1 83 ? -9.18 -20.578 -19.953 1 93.62 83 GLY A CA 1
ATOM 603 C C . GLY A 1 83 ? -8.664 -19.578 -18.938 1 93.62 83 GLY A C 1
ATOM 604 O O . GLY A 1 83 ? -9.234 -18.484 -18.797 1 93.62 83 GLY A O 1
ATOM 605 N N . ASP A 1 84 ? -7.652 -20 -18.188 1 97.88 84 ASP A N 1
ATOM 606 C CA . ASP A 1 84 ? -7.094 -19.047 -17.219 1 97.88 84 ASP A CA 1
ATOM 607 C C . ASP A 1 84 ? -6.488 -17.844 -17.922 1 97.88 84 ASP A C 1
ATOM 609 O O . ASP A 1 84 ? -6.027 -17.953 -19.062 1 97.88 84 ASP A O 1
ATOM 613 N N . ILE A 1 85 ? -6.523 -16.766 -17.266 1 98.12 85 ILE A N 1
ATOM 614 C CA . ILE A 1 85 ? -5.883 -15.555 -17.734 1 98.12 85 ILE A CA 1
ATOM 615 C C . ILE A 1 85 ? -4.504 -15.406 -17.094 1 98.12 85 ILE A C 1
ATOM 617 O O . ILE A 1 85 ? -4.363 -15.547 -15.883 1 98.12 85 ILE A O 1
ATOM 621 N N . VAL A 1 86 ? -3.553 -15.211 -17.891 1 98.5 86 VAL A N 1
ATOM 622 C CA . VAL A 1 86 ? -2.217 -14.93 -17.375 1 98.5 86 VAL A CA 1
ATOM 623 C C . VAL A 1 86 ? -1.832 -13.492 -17.703 1 98.5 86 VAL A C 1
ATOM 625 O O . VAL A 1 86 ? -1.89 -13.07 -18.859 1 98.5 86 VAL A O 1
ATOM 628 N N . VAL A 1 87 ? -1.492 -12.734 -16.703 1 98.75 87 VAL A N 1
ATOM 629 C CA . VAL A 1 87 ? -1.092 -11.344 -16.859 1 98.75 87 VAL A CA 1
ATOM 630 C C . VAL A 1 87 ? 0.35 -11.164 -16.391 1 98.75 87 VAL A C 1
ATOM 632 O O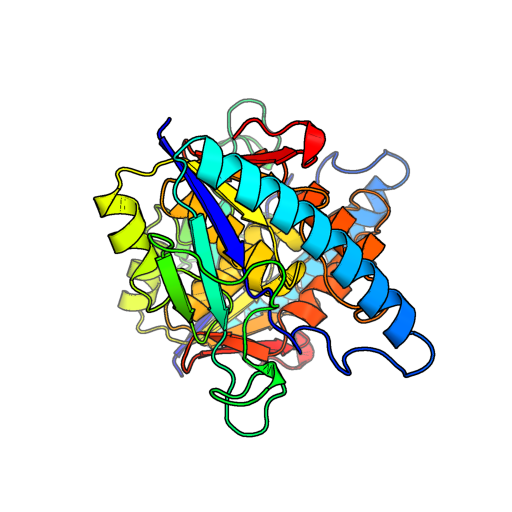 . VAL A 1 87 ? 0.682 -11.492 -15.25 1 98.75 87 VAL A O 1
ATOM 635 N N . ARG A 1 88 ? 1.195 -10.664 -17.234 1 98.69 88 ARG A N 1
ATOM 636 C CA . ARG A 1 88 ? 2.58 -10.367 -16.875 1 98.69 88 ARG A CA 1
ATOM 637 C C . ARG A 1 88 ? 2.734 -8.906 -16.469 1 98.69 88 ARG A C 1
ATOM 639 O O . ARG A 1 88 ? 2.125 -8.016 -17.062 1 98.69 88 ARG A O 1
ATOM 646 N N . LYS A 1 89 ? 3.539 -8.688 -15.516 1 98.75 89 LYS A N 1
ATOM 647 C CA . LYS A 1 89 ? 3.768 -7.34 -15.016 1 98.75 89 LYS A CA 1
ATOM 648 C C . LYS A 1 89 ? 5.234 -7.129 -14.648 1 98.75 89 LYS A C 1
ATOM 650 O O . LYS A 1 89 ? 5.977 -8.094 -14.469 1 98.75 89 LYS A O 1
ATOM 655 N N . ARG A 1 90 ? 5.656 -5.836 -14.523 1 98.25 90 ARG A N 1
ATOM 656 C CA . ARG A 1 90 ? 7.039 -5.5 -14.203 1 98.25 90 ARG A CA 1
ATOM 657 C C . ARG A 1 90 ? 7.117 -4.676 -12.922 1 98.25 90 ARG A C 1
ATOM 659 O O . ARG A 1 90 ? 8.211 -4.398 -12.422 1 98.25 90 ARG A O 1
ATOM 666 N N . SER A 1 91 ? 5.973 -4.242 -12.344 1 98.38 91 SER A N 1
ATOM 667 C CA . SER A 1 91 ? 5.887 -3.467 -11.109 1 98.38 91 SER A CA 1
ATOM 668 C C . SER A 1 91 ? 4.973 -4.148 -10.094 1 98.38 91 SER A C 1
ATOM 670 O O . SER A 1 91 ? 4.242 -5.078 -10.438 1 98.38 91 SER A O 1
ATOM 672 N N . CYS A 1 92 ? 5.012 -3.701 -8.836 1 98.44 92 CYS A N 1
ATOM 673 C CA . CYS A 1 92 ? 4.254 -4.34 -7.762 1 98.44 92 CYS A CA 1
ATOM 674 C C . CYS A 1 92 ? 2.758 -4.258 -8.031 1 98.44 92 CYS A C 1
ATOM 676 O O . CYS A 1 92 ? 2.01 -5.176 -7.691 1 98.44 92 CYS A O 1
ATOM 678 N N . ASP A 1 93 ? 2.301 -3.166 -8.594 1 98.69 93 ASP A N 1
ATOM 679 C CA . ASP A 1 93 ? 0.9 -2.945 -8.938 1 98.69 93 ASP A CA 1
ATOM 680 C C . ASP A 1 93 ? 0.5 -3.768 -10.156 1 98.69 93 ASP A C 1
ATOM 682 O O . ASP A 1 93 ? 0.875 -3.438 -11.289 1 98.69 93 ASP A O 1
ATOM 686 N N . ALA A 1 94 ? -0.336 -4.75 -9.969 1 98.88 94 ALA A N 1
ATOM 687 C CA . ALA A 1 94 ? -0.689 -5.672 -11.047 1 98.88 94 ALA A CA 1
ATOM 688 C C . ALA A 1 94 ? -1.451 -4.953 -12.156 1 98.88 94 ALA A C 1
ATOM 690 O O . ALA A 1 94 ? -1.571 -5.469 -13.266 1 98.88 94 ALA A O 1
ATOM 691 N N . PHE A 1 95 ? -1.988 -3.766 -11.898 1 98.88 95 PHE A N 1
ATOM 692 C CA . PHE A 1 95 ? -2.787 -3.027 -12.867 1 98.88 95 PHE A CA 1
ATOM 693 C C . PHE A 1 95 ? -1.921 -2.049 -13.656 1 98.88 95 PHE A C 1
ATOM 695 O O . PHE A 1 95 ? -2.348 -1.519 -14.68 1 98.88 95 PHE A O 1
ATOM 702 N N . PHE A 1 96 ? -0.74 -1.728 -13.133 1 98.81 96 PHE A N 1
ATOM 703 C CA . PHE A 1 96 ? 0.117 -0.708 -13.719 1 98.81 96 PHE A CA 1
ATOM 70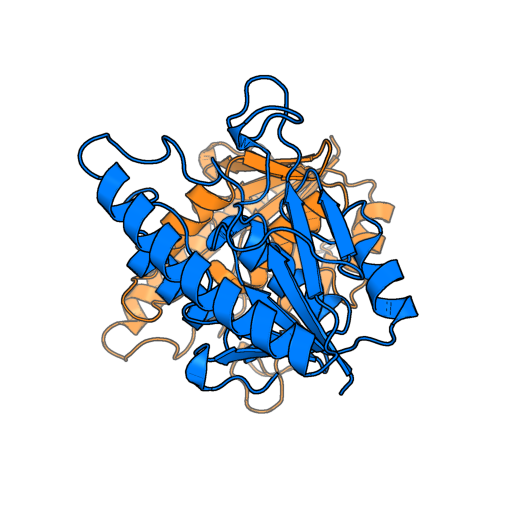4 C C . PHE A 1 96 ? 0.727 -1.203 -15.031 1 98.81 96 PHE A C 1
ATOM 706 O O . PHE A 1 96 ? 1.514 -2.152 -15.031 1 98.81 96 PHE A O 1
ATOM 713 N N . GLN A 1 97 ? 0.349 -0.654 -16.094 1 98.56 97 GLN A N 1
ATOM 714 C CA . GLN A 1 97 ? 0.862 -0.94 -17.438 1 98.56 97 GLN A CA 1
ATOM 715 C C . GLN A 1 97 ? 0.654 -2.406 -17.797 1 98.56 97 GLN A C 1
ATOM 717 O O . GLN A 1 97 ? 1.568 -3.062 -18.297 1 98.56 97 GLN A O 1
ATOM 722 N N . THR A 1 98 ? -0.481 -2.961 -17.516 1 98.81 98 THR A N 1
ATOM 723 C CA . THR A 1 98 ? -0.951 -4.289 -17.906 1 98.81 98 THR A CA 1
ATOM 724 C C . THR A 1 98 ? -2.363 -4.215 -18.484 1 98.81 98 THR A C 1
ATOM 726 O O . THR A 1 98 ? -2.977 -3.146 -18.5 1 98.81 98 THR A O 1
ATOM 729 N N . ASP A 1 99 ? -2.842 -5.293 -18.953 1 98.69 99 ASP A N 1
ATOM 730 C CA . ASP A 1 99 ? -4.199 -5.324 -19.484 1 98.69 99 ASP A CA 1
ATOM 731 C C . ASP A 1 99 ? -5.16 -5.992 -18.5 1 98.69 99 ASP A C 1
ATOM 733 O O . ASP A 1 99 ? -6.25 -6.426 -18.891 1 98.69 99 ASP A O 1
ATOM 737 N N . LEU A 1 100 ? -4.754 -6.082 -17.219 1 98.88 100 LEU A N 1
ATOM 738 C CA . LEU A 1 100 ? -5.551 -6.766 -16.203 1 98.88 100 LEU A CA 1
ATOM 739 C C . LEU A 1 100 ? -6.941 -6.152 -16.094 1 98.88 100 LEU A C 1
ATOM 741 O O . LEU A 1 100 ? -7.945 -6.871 -16.125 1 98.88 100 LEU A O 1
ATOM 745 N N . GLN A 1 101 ? -6.98 -4.855 -15.945 1 98.75 101 GLN A N 1
ATOM 746 C CA . GLN A 1 101 ? -8.266 -4.195 -15.766 1 98.75 101 GLN A CA 1
ATOM 747 C C . GLN A 1 101 ? -9.18 -4.441 -16.969 1 98.75 101 GLN A C 1
ATOM 749 O O . GLN A 1 101 ? -10.383 -4.676 -16.797 1 98.75 101 GLN A O 1
ATOM 754 N N . ASP A 1 102 ? -8.609 -4.355 -18.188 1 98.69 102 ASP A N 1
ATOM 755 C CA . ASP A 1 102 ? -9.383 -4.598 -19.391 1 98.69 102 ASP A CA 1
ATOM 756 C C . ASP A 1 102 ? -9.93 -6.023 -19.422 1 98.69 102 ASP A C 1
ATOM 758 O O . ASP A 1 102 ? -11.086 -6.242 -19.781 1 98.69 102 ASP A O 1
ATOM 762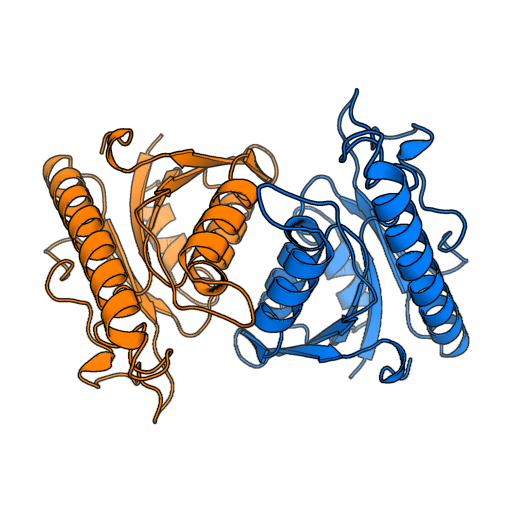 N N . ARG A 1 103 ? -9.078 -6.984 -19.062 1 98.44 103 ARG A N 1
ATOM 763 C CA . ARG A 1 103 ? -9.484 -8.391 -19.047 1 98.44 103 ARG A CA 1
ATOM 764 C C . ARG A 1 103 ? -10.617 -8.617 -18.047 1 98.44 103 ARG A C 1
ATOM 766 O O . ARG A 1 103 ? -11.586 -9.312 -18.344 1 98.44 103 ARG A O 1
ATOM 773 N N . LEU A 1 104 ? -10.5 -8.031 -16.891 1 98.75 104 LEU A N 1
ATOM 774 C CA . LEU A 1 104 ? -11.523 -8.164 -15.852 1 98.75 104 LEU A CA 1
ATOM 775 C C . LEU A 1 104 ? -12.828 -7.508 -16.297 1 98.75 104 LEU A C 1
ATOM 777 O O . LEU A 1 104 ? -13.914 -8.047 -16.047 1 98.75 104 LEU A O 1
ATOM 781 N N . ALA A 1 105 ? -12.719 -6.336 -16.938 1 98.38 105 ALA A N 1
ATOM 782 C CA . ALA A 1 105 ? -13.898 -5.617 -17.422 1 98.38 105 ALA A CA 1
ATOM 783 C C . ALA A 1 105 ? -14.641 -6.438 -18.469 1 98.38 105 ALA A C 1
ATOM 785 O O . ALA A 1 105 ? -15.875 -6.48 -18.469 1 98.38 105 ALA A O 1
ATOM 786 N N . THR A 1 106 ? -13.898 -7.078 -19.359 1 98 106 THR A N 1
ATOM 787 C CA . THR A 1 106 ? -14.492 -7.91 -20.391 1 98 106 THR A CA 1
ATOM 788 C C . THR A 1 106 ? -15.32 -9.039 -19.781 1 98 106 THR A C 1
ATOM 790 O O . THR A 1 106 ? -16.344 -9.43 -20.344 1 98 106 THR A O 1
ATOM 793 N N . LEU A 1 107 ? -14.93 -9.469 -18.625 1 98 107 LEU A N 1
ATOM 794 C CA . LEU A 1 107 ? -15.594 -10.578 -17.953 1 98 107 LEU A CA 1
ATOM 795 C C . LEU A 1 107 ? -16.672 -10.07 -17 1 98 107 LEU A C 1
ATOM 797 O O . LEU A 1 107 ? -17.359 -10.859 -16.344 1 98 107 LEU A O 1
ATOM 801 N N . GLY A 1 108 ? -16.75 -8.703 -16.875 1 98.44 108 GLY A N 1
ATOM 802 C CA . GLY A 1 108 ? -17.734 -8.102 -15.984 1 98.44 108 GLY A CA 1
ATOM 803 C C . GLY A 1 108 ? -17.422 -8.289 -14.516 1 98.44 108 GLY A C 1
ATOM 804 O O . GLY A 1 108 ? -18.312 -8.273 -13.672 1 98.44 108 GLY A O 1
ATOM 805 N N . ILE A 1 109 ? -16.188 -8.492 -14.203 1 98.69 109 ILE A N 1
ATOM 806 C CA . ILE A 1 109 ? -15.766 -8.781 -12.836 1 98.69 109 ILE A CA 1
ATOM 807 C C . ILE A 1 109 ? -15.844 -7.512 -11.992 1 98.69 109 ILE A C 1
ATOM 809 O O . ILE A 1 109 ? -15.359 -6.457 -12.406 1 98.69 109 ILE A O 1
ATOM 813 N N . ASP A 1 110 ? -16.438 -7.605 -10.781 1 98.56 110 ASP A N 1
ATOM 814 C CA . ASP A 1 110 ? -16.453 -6.465 -9.867 1 98.56 110 ASP A CA 1
ATOM 815 C C . ASP A 1 110 ? -16.016 -6.871 -8.469 1 98.56 110 ASP A C 1
ATOM 817 O O . ASP A 1 110 ? -16 -6.051 -7.547 1 98.56 110 ASP A O 1
ATOM 821 N N . HIS A 1 111 ? -15.625 -8.141 -8.258 1 98.75 111 HIS A N 1
ATOM 822 C CA . HIS A 1 111 ? -15.102 -8.672 -7 1 98.75 111 HIS A CA 1
ATOM 823 C C . HIS A 1 111 ? -13.875 -9.547 -7.242 1 98.75 111 HIS A C 1
ATOM 825 O O . HIS A 1 111 ? -13.898 -10.422 -8.109 1 98.75 111 HIS A O 1
ATOM 831 N N . LEU A 1 112 ? -12.812 -9.289 -6.512 1 98.88 112 LEU A N 1
ATOM 832 C CA . LEU A 1 112 ? -11.578 -10.07 -6.629 1 98.88 112 LEU A CA 1
ATOM 833 C C . LEU A 1 112 ? -11.273 -10.797 -5.328 1 98.88 112 LEU A C 1
ATOM 835 O O . LEU A 1 112 ? -11.328 -10.203 -4.246 1 98.88 112 LEU A O 1
ATOM 839 N N . VAL A 1 113 ? -11.008 -12.055 -5.418 1 98.94 113 VAL A N 1
ATOM 840 C CA . VAL A 1 113 ? -10.391 -12.836 -4.355 1 98.94 113 VAL A CA 1
ATOM 841 C C . VAL A 1 113 ? -8.891 -12.953 -4.605 1 98.94 113 VAL A C 1
ATOM 843 O O . VAL A 1 113 ? -8.461 -13.523 -5.613 1 98.94 113 VAL A O 1
ATOM 846 N N . ILE A 1 114 ? -8.078 -12.43 -3.662 1 98.94 114 ILE A N 1
ATOM 847 C CA . ILE A 1 114 ? -6.676 -12.203 -3.994 1 98.94 114 ILE A CA 1
ATOM 848 C C . ILE A 1 114 ? -5.781 -12.961 -3.018 1 98.94 114 ILE A C 1
ATOM 850 O O . ILE A 1 114 ? -6.027 -12.953 -1.81 1 98.94 114 ILE A O 1
ATOM 854 N N . GLY A 1 115 ? -4.816 -13.648 -3.436 1 98.94 115 GLY A N 1
ATOM 855 C CA . GLY A 1 115 ? -3.711 -14.234 -2.691 1 98.94 115 GLY A CA 1
ATOM 856 C C . GLY A 1 115 ? -2.406 -14.234 -3.465 1 98.94 115 GLY A C 1
ATOM 857 O O . GLY A 1 115 ? -2.33 -13.688 -4.566 1 98.94 115 GLY A O 1
ATOM 858 N N . GLY A 1 116 ? -1.31 -14.742 -2.85 1 98.94 116 GLY A N 1
ATOM 859 C CA . GLY A 1 116 ? -0.042 -14.867 -3.553 1 98.94 116 GLY A CA 1
ATOM 860 C C . GLY A 1 116 ? 1.121 -14.258 -2.795 1 98.94 116 GLY A C 1
ATOM 861 O O . GLY A 1 116 ? 1.237 -14.43 -1.579 1 98.94 116 GLY A O 1
ATOM 862 N N . CYS A 1 117 ? 2.057 -13.641 -3.604 1 98.94 117 CYS A N 1
ATOM 863 C CA . CYS A 1 117 ? 3.291 -13.086 -3.062 1 98.94 117 CYS A CA 1
ATOM 864 C C . CYS A 1 117 ? 3.619 -11.75 -3.719 1 98.94 117 CYS A C 1
ATOM 866 O O . CYS A 1 117 ? 3.211 -11.492 -4.855 1 98.94 117 CYS A O 1
ATOM 868 N N . MET A 1 118 ? 4.473 -11.016 -3.129 1 98.88 118 MET A N 1
ATOM 869 C CA . MET A 1 118 ? 4.812 -11.023 -1.709 1 98.88 118 MET A CA 1
ATOM 870 C C . MET A 1 118 ? 3.893 -10.102 -0.924 1 98.88 118 MET A C 1
ATOM 872 O O . MET A 1 118 ? 3.469 -9.062 -1.436 1 98.88 118 MET A O 1
ATOM 876 N N . THR A 1 119 ? 3.674 -10.328 0.309 1 98.94 119 THR A N 1
ATOM 877 C CA . THR A 1 119 ? 2.627 -9.742 1.138 1 98.94 119 THR A CA 1
ATOM 878 C C . THR A 1 119 ? 2.713 -8.219 1.115 1 98.94 119 THR A C 1
ATOM 880 O O . THR A 1 119 ? 1.783 -7.543 0.663 1 98.94 119 THR A O 1
ATOM 883 N N . GLN A 1 120 ? 3.885 -7.602 1.479 1 98.88 120 GLN A N 1
ATOM 884 C CA . GLN A 1 120 ? 3.984 -6.164 1.705 1 98.88 120 GLN A CA 1
ATOM 885 C C . GLN A 1 120 ? 4.254 -5.422 0.401 1 98.88 120 GLN A C 1
ATOM 887 O O . GLN A 1 120 ? 4.203 -4.188 0.361 1 98.88 120 GLN A O 1
ATOM 892 N N . PHE A 1 121 ? 4.508 -6.176 -0.707 1 98.75 121 PHE A N 1
ATOM 893 C CA . PHE A 1 121 ? 4.824 -5.57 -1.994 1 98.75 121 PHE A CA 1
ATOM 894 C C . PHE A 1 121 ? 3.662 -5.723 -2.967 1 98.75 121 PHE A C 1
ATOM 896 O O . PHE A 1 121 ? 2.617 -5.094 -2.799 1 98.75 121 PHE A O 1
ATOM 903 N N . CYS A 1 122 ? 3.697 -6.746 -3.775 1 98.94 122 CYS A N 1
ATOM 904 C CA . CYS A 1 122 ? 2.752 -6.863 -4.883 1 98.94 122 CYS A CA 1
ATOM 905 C C . CYS A 1 122 ? 1.345 -7.141 -4.371 1 98.94 122 CYS A C 1
ATOM 907 O O . CYS A 1 122 ? 0.365 -6.66 -4.941 1 98.94 122 CYS A O 1
ATOM 909 N N . VAL A 1 123 ? 1.183 -7.945 -3.295 1 98.94 123 VAL A N 1
ATOM 910 C CA . VAL A 1 123 ? -0.142 -8.25 -2.764 1 98.94 123 VAL A CA 1
ATOM 911 C C . VAL A 1 123 ? -0.783 -6.98 -2.209 1 98.94 123 VAL A C 1
ATOM 913 O O . VAL A 1 123 ? -1.867 -6.586 -2.645 1 98.94 123 VAL A O 1
ATOM 916 N N . ASP A 1 124 ? -0.111 -6.367 -1.304 1 98.94 124 ASP A N 1
ATOM 917 C CA . ASP A 1 124 ? -0.633 -5.156 -0.676 1 98.94 124 ASP A CA 1
ATOM 918 C C . ASP A 1 124 ? -0.93 -4.082 -1.718 1 98.94 124 ASP A C 1
ATOM 920 O O . ASP A 1 124 ? -2.025 -3.514 -1.739 1 98.94 124 ASP A O 1
ATOM 924 N N . THR A 1 125 ? 0.037 -3.828 -2.654 1 98.94 125 THR A N 1
ATOM 925 C CA . THR A 1 125 ? -0.112 -2.797 -3.674 1 98.94 125 THR A CA 1
ATOM 926 C C . THR A 1 125 ? -1.329 -3.074 -4.551 1 98.94 125 THR A C 1
ATOM 928 O O . THR A 1 125 ? -2.123 -2.172 -4.824 1 98.94 125 THR A O 1
ATOM 931 N N . THR A 1 126 ? -1.493 -4.297 -4.965 1 98.94 126 THR A N 1
ATOM 932 C CA . THR A 1 126 ? -2.572 -4.672 -5.871 1 98.94 126 THR A CA 1
ATOM 933 C C . THR A 1 126 ? -3.926 -4.574 -5.172 1 98.94 126 THR A C 1
ATOM 935 O O . THR A 1 126 ? -4.914 -4.148 -5.773 1 98.94 126 THR A O 1
ATOM 938 N N . VAL A 1 127 ? -3.994 -4.953 -3.887 1 98.94 127 VAL A N 1
ATOM 939 C CA . VAL A 1 127 ? -5.234 -4.887 -3.123 1 98.94 127 VAL A CA 1
ATOM 940 C C . VAL A 1 127 ? -5.688 -3.432 -3.004 1 98.94 127 VAL A C 1
ATOM 942 O O . VAL A 1 127 ? -6.844 -3.109 -3.295 1 98.94 127 VAL A O 1
ATOM 945 N N . ARG A 1 128 ? -4.781 -2.533 -2.629 1 98.88 128 ARG A N 1
ATOM 946 C CA . ARG A 1 128 ? -5.125 -1.121 -2.498 1 98.88 128 ARG A CA 1
ATOM 947 C C . ARG A 1 128 ? -5.59 -0.544 -3.832 1 98.88 128 ARG A C 1
ATOM 949 O O . ARG A 1 128 ? -6.586 0.177 -3.889 1 98.88 128 ARG A O 1
ATOM 956 N N . ARG A 1 129 ? -4.871 -0.896 -4.875 1 98.75 129 ARG A N 1
ATOM 957 C CA . ARG A 1 129 ? -5.184 -0.38 -6.203 1 98.75 129 ARG A CA 1
ATOM 958 C C . ARG A 1 129 ? -6.539 -0.888 -6.684 1 98.75 129 ARG A C 1
ATOM 960 O O . ARG A 1 129 ? -7.316 -0.137 -7.277 1 98.75 129 ARG A O 1
ATOM 967 N N . ALA A 1 130 ? -6.824 -2.125 -6.398 1 98.88 130 ALA A N 1
ATOM 968 C CA . ALA A 1 130 ? -8.07 -2.744 -6.84 1 98.88 130 ALA A CA 1
ATOM 969 C C . ALA A 1 130 ? -9.281 -2.014 -6.258 1 98.88 130 ALA A C 1
ATOM 971 O O . ALA A 1 130 ? -10.234 -1.714 -6.977 1 98.88 130 ALA A O 1
ATOM 972 N N . VAL A 1 131 ? -9.227 -1.685 -4.988 1 98.75 131 VAL A N 1
ATOM 973 C CA . VAL A 1 131 ? -10.352 -1.014 -4.348 1 98.75 131 VAL A CA 1
ATOM 974 C C . VAL A 1 131 ? -10.547 0.369 -4.965 1 98.75 131 VAL A C 1
ATOM 976 O O . VAL A 1 131 ? -11.68 0.794 -5.203 1 98.75 131 VAL A O 1
ATOM 979 N N . SER A 1 132 ? -9.461 1.021 -5.25 1 98.12 132 SER A N 1
ATOM 980 C CA . SER A 1 132 ? -9.523 2.35 -5.852 1 98.12 132 SER A CA 1
ATOM 981 C C . SER A 1 132 ? -10.062 2.287 -7.273 1 98.12 132 SER A C 1
ATOM 983 O O . SER A 1 132 ? -10.625 3.266 -7.777 1 98.12 132 SER A O 1
ATOM 985 N N . LEU A 1 133 ? -9.875 1.138 -7.938 1 98.31 133 LEU A N 1
ATOM 986 C CA . LEU A 1 133 ? -10.312 0.981 -9.32 1 98.31 133 LEU A CA 1
ATOM 987 C C . LEU A 1 133 ? -11.758 0.501 -9.383 1 98.31 133 LEU A C 1
ATOM 989 O O . LEU A 1 133 ? -12.312 0.331 -10.469 1 98.31 133 LEU A O 1
ATOM 993 N N . GLY A 1 134 ? -12.328 0.239 -8.203 1 98.19 134 GLY A N 1
ATOM 994 C CA . GLY A 1 134 ? -13.758 -0.031 -8.18 1 98.19 134 GLY A CA 1
ATOM 995 C C . GLY A 1 134 ? -14.086 -1.492 -7.941 1 98.19 134 GLY A C 1
ATOM 996 O O . GLY A 1 134 ? -15.188 -1.947 -8.258 1 98.19 134 GLY A O 1
ATOM 997 N N . TYR A 1 135 ? -13.18 -2.311 -7.406 1 98.81 135 TYR A N 1
ATOM 998 C CA . TYR A 1 135 ? -13.438 -3.707 -7.066 1 98.81 135 TYR A CA 1
ATOM 999 C C . TYR A 1 135 ? -13.656 -3.871 -5.57 1 98.81 135 TYR A C 1
ATOM 1001 O O . TYR A 1 135 ? -12.992 -3.223 -4.762 1 98.81 135 TYR A O 1
ATOM 1009 N N . ASP A 1 136 ? -14.609 -4.664 -5.223 1 98.81 136 ASP A N 1
ATOM 1010 C CA . ASP A 1 136 ? -14.523 -5.258 -3.891 1 98.81 136 ASP A CA 1
ATOM 1011 C C . ASP A 1 136 ? -13.438 -6.328 -3.834 1 98.81 136 ASP A C 1
ATOM 1013 O O . ASP A 1 136 ? -13.188 -7.02 -4.824 1 98.81 136 ASP A O 1
ATOM 1017 N N . VAL A 1 137 ? -12.836 -6.457 -2.68 1 98.88 137 VAL A N 1
ATOM 1018 C CA . VAL A 1 137 ? -11.734 -7.406 -2.588 1 98.88 137 VAL A CA 1
ATOM 1019 C C . VAL A 1 137 ? -11.938 -8.32 -1.379 1 98.88 137 VAL A C 1
ATOM 1021 O O . VAL A 1 137 ? -12.312 -7.855 -0.301 1 98.88 137 VAL A O 1
ATOM 1024 N N . SER A 1 138 ? -11.828 -9.57 -1.562 1 98.88 138 SER A N 1
ATOM 1025 C CA . SER A 1 138 ? -11.539 -10.523 -0.491 1 98.88 138 SER A CA 1
ATOM 1026 C C . SER A 1 138 ? -10.078 -10.938 -0.495 1 98.88 138 SER A C 1
ATOM 1028 O O . SER A 1 138 ? -9.625 -11.648 -1.4 1 98.88 138 SER A O 1
ATOM 1030 N N . LEU A 1 139 ? -9.359 -10.461 0.451 1 98.94 139 LEU A N 1
ATOM 1031 C CA . LEU A 1 139 ? -7.98 -10.914 0.621 1 98.94 139 LEU A CA 1
ATOM 1032 C C . LEU A 1 139 ? -7.93 -12.211 1.422 1 98.94 139 LEU A C 1
ATOM 1034 O O . LEU A 1 139 ? -8.516 -12.297 2.504 1 98.94 139 LEU A O 1
ATOM 1038 N N . ILE A 1 140 ? -7.293 -13.188 0.847 1 98.94 140 ILE A N 1
ATOM 1039 C CA . ILE A 1 140 ? -7.184 -14.477 1.528 1 98.94 140 ILE A CA 1
ATOM 1040 C C . ILE A 1 140 ? -6.168 -14.375 2.662 1 98.94 140 ILE A C 1
ATOM 1042 O O . ILE A 1 140 ? -4.957 -14.391 2.422 1 98.94 140 ILE A O 1
ATOM 1046 N N . ALA A 1 141 ? -6.598 -14.398 3.875 1 98.94 141 ALA A N 1
ATOM 1047 C CA . ALA A 1 141 ? -5.793 -14.102 5.055 1 98.94 141 ALA A CA 1
ATOM 1048 C C . ALA A 1 141 ? -4.609 -15.055 5.168 1 98.94 141 ALA A C 1
ATOM 1050 O O . ALA A 1 141 ? -3.525 -14.664 5.609 1 98.94 141 ALA A O 1
ATOM 1051 N N . ASP A 1 142 ? -4.848 -16.281 4.812 1 98.88 142 ASP A N 1
ATOM 1052 C CA . ASP A 1 142 ? -3.824 -17.328 4.895 1 98.88 142 ASP A CA 1
ATOM 1053 C C . ASP A 1 142 ? -3.408 -17.797 3.502 1 98.88 142 ASP A C 1
ATOM 1055 O O . ASP A 1 142 ? -2.953 -18.922 3.334 1 98.88 142 ASP A O 1
ATOM 1059 N N . GLY A 1 143 ? -3.637 -16.922 2.479 1 98.88 143 GLY A N 1
ATOM 1060 C CA . GLY A 1 143 ? -3.332 -17.266 1.097 1 98.88 143 GLY A CA 1
ATOM 1061 C C . GLY A 1 143 ? -2.268 -16.375 0.485 1 98.88 143 GLY A C 1
ATOM 1062 O O . GLY A 1 143 ? -2.162 -16.266 -0.739 1 98.88 143 GLY A O 1
ATOM 1063 N N . HIS A 1 144 ? -1.54 -15.609 1.323 1 98.94 144 HIS A N 1
ATOM 1064 C CA . HIS A 1 144 ? -0.389 -14.828 0.879 1 98.94 144 HIS A CA 1
ATOM 1065 C C . HIS A 1 144 ? 0.757 -14.922 1.881 1 98.94 144 HIS A C 1
ATOM 1067 O O . HIS A 1 144 ? 0.534 -15.188 3.062 1 98.94 144 HIS A O 1
ATOM 1073 N N . THR A 1 145 ? 1.942 -14.727 1.331 1 98.94 145 THR A N 1
ATOM 1074 C CA . THR A 1 145 ? 3.102 -14.859 2.207 1 98.94 145 THR A CA 1
ATOM 1075 C C . THR A 1 145 ? 4.273 -14.039 1.681 1 98.94 145 THR A C 1
ATOM 1077 O O . THR A 1 145 ? 4.145 -13.336 0.673 1 98.94 145 THR A O 1
ATOM 1080 N N . THR A 1 146 ? 5.359 -14.039 2.439 1 98.88 146 THR A N 1
ATOM 1081 C CA . THR A 1 146 ? 6.578 -13.289 2.16 1 98.88 146 THR A CA 1
ATOM 1082 C C . THR A 1 146 ? 7.75 -13.836 2.965 1 98.88 146 THR A C 1
ATOM 1084 O O . THR A 1 146 ? 7.672 -14.938 3.52 1 98.88 146 THR A O 1
ATOM 1087 N N . ALA A 1 147 ? 8.867 -13.156 2.904 1 98.75 147 ALA A N 1
ATOM 1088 C CA . ALA A 1 147 ? 10.031 -13.469 3.725 1 98.75 147 ALA A CA 1
ATOM 1089 C C . ALA A 1 147 ? 10.164 -12.492 4.887 1 98.75 147 ALA A C 1
ATOM 1091 O O . ALA A 1 147 ? 9.422 -11.516 4.977 1 98.75 147 ALA A O 1
ATOM 1092 N N . ASP A 1 148 ? 11.078 -12.797 5.801 1 98.25 148 ASP A N 1
ATOM 1093 C CA . ASP A 1 148 ? 11.391 -11.852 6.867 1 98.25 148 ASP A CA 1
ATOM 1094 C C . ASP A 1 148 ? 11.938 -10.539 6.301 1 98.25 148 ASP A C 1
ATOM 1096 O O . ASP A 1 148 ? 12.477 -10.516 5.195 1 98.25 148 ASP A O 1
ATOM 1100 N N . GLN A 1 149 ? 11.766 -9.469 6.988 1 97.75 149 GLN A N 1
ATOM 1101 C CA . GLN A 1 149 ? 12.305 -8.172 6.594 1 97.75 149 GLN A CA 1
ATOM 1102 C C . GLN A 1 149 ? 12.617 -7.312 7.812 1 97.75 149 GLN A C 1
ATOM 1104 O O . GLN A 1 149 ? 11.75 -7.082 8.656 1 97.75 149 GLN A O 1
ATOM 1109 N N . GLY A 1 150 ? 13.828 -6.852 7.82 1 95.81 150 GLY A N 1
ATOM 1110 C CA . GLY A 1 150 ? 14.234 -6.117 9.008 1 95.81 150 GLY A CA 1
ATOM 1111 C C . GLY A 1 150 ? 14.062 -6.914 10.289 1 95.81 150 GLY A C 1
ATOM 1112 O O . GLY A 1 150 ? 14.523 -8.047 10.383 1 95.81 150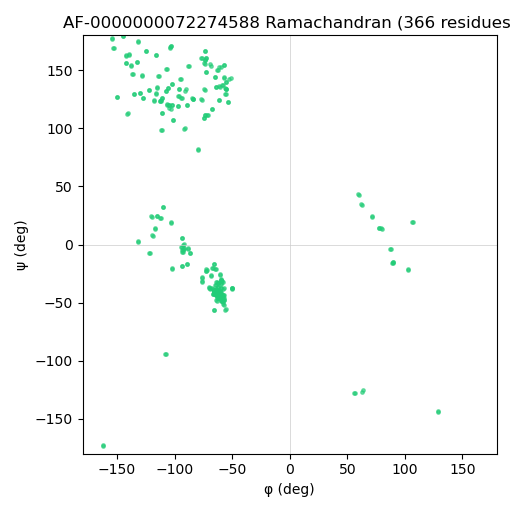 GLY A O 1
ATOM 1113 N N . ASP A 1 151 ? 13.367 -6.297 11.266 1 96.06 151 ASP A N 1
ATOM 1114 C CA . ASP A 1 151 ? 13.211 -6.938 12.57 1 96.06 151 ASP A CA 1
ATOM 1115 C C . ASP A 1 151 ? 11.914 -7.738 12.633 1 96.06 151 ASP A C 1
ATOM 1117 O O . ASP A 1 151 ? 11.57 -8.297 13.68 1 96.06 151 ASP A O 1
ATOM 1121 N N . LEU A 1 152 ? 11.227 -7.824 11.523 1 98.25 152 LEU A N 1
ATOM 1122 C CA . LEU A 1 152 ? 9.945 -8.523 11.539 1 98.25 152 LEU A CA 1
ATOM 1123 C C . LEU A 1 152 ? 10.047 -9.867 10.828 1 98.25 152 LEU A C 1
ATOM 1125 O O . LEU A 1 152 ? 10.633 -9.953 9.742 1 98.25 152 LEU A O 1
ATOM 1129 N N . GLY A 1 153 ? 9.547 -10.898 11.445 1 98.06 153 GLY A N 1
ATOM 1130 C CA . GLY A 1 153 ? 9.344 -12.164 10.75 1 98.06 153 GLY A CA 1
ATOM 1131 C C . GLY A 1 153 ? 8.18 -12.133 9.789 1 98.06 153 GLY A C 1
ATOM 1132 O O . GLY A 1 153 ? 7.266 -11.312 9.922 1 98.06 153 GLY A O 1
ATOM 1133 N N . PHE A 1 154 ? 8.211 -13.07 8.836 1 98.56 154 PHE A N 1
ATOM 1134 C CA . PHE A 1 154 ? 7.184 -13.086 7.797 1 98.56 154 PHE A CA 1
ATOM 1135 C C . PHE A 1 154 ? 5.793 -13.203 8.414 1 98.56 154 PHE A C 1
ATOM 1137 O O . PHE A 1 154 ? 4.832 -12.625 7.902 1 98.56 154 PHE A O 1
ATOM 1144 N N . ALA A 1 155 ? 5.613 -13.969 9.469 1 98.5 155 ALA A N 1
ATOM 1145 C CA . ALA A 1 155 ? 4.301 -14.133 10.094 1 98.5 155 ALA A CA 1
ATOM 1146 C C . ALA A 1 155 ? 3.785 -12.812 10.648 1 98.5 155 ALA A C 1
ATOM 1148 O O . ALA A 1 155 ? 2.59 -12.523 10.562 1 98.5 155 ALA A O 1
ATOM 1149 N N . GLN A 1 156 ? 4.66 -11.992 11.242 1 98.75 156 GLN A N 1
ATOM 1150 C CA . GLN A 1 156 ? 4.293 -10.672 11.75 1 98.75 156 GLN A CA 1
ATOM 1151 C C . GLN A 1 156 ? 3.9 -9.734 10.609 1 98.75 156 GLN A C 1
ATOM 1153 O O . GLN A 1 156 ? 2.967 -8.938 10.742 1 98.75 156 GLN A O 1
ATOM 1158 N N . ILE A 1 157 ? 4.664 -9.82 9.492 1 98.88 157 ILE A N 1
ATOM 1159 C CA . ILE A 1 157 ? 4.387 -9 8.32 1 98.88 157 ILE A CA 1
ATOM 1160 C C . ILE A 1 157 ? 3.008 -9.344 7.762 1 98.88 157 ILE A C 1
ATOM 1162 O O . ILE A 1 157 ? 2.203 -8.461 7.477 1 98.88 157 ILE A O 1
ATOM 1166 N N . ILE A 1 158 ? 2.717 -10.609 7.633 1 98.94 158 ILE A N 1
ATOM 1167 C CA . ILE A 1 158 ? 1.425 -11.07 7.133 1 98.94 158 ILE A CA 1
ATOM 1168 C C . ILE A 1 158 ? 0.311 -10.562 8.047 1 98.94 158 ILE A C 1
ATOM 1170 O O . ILE A 1 158 ? -0.684 -10.008 7.574 1 98.94 158 ILE A O 1
ATOM 1174 N N . ALA A 1 159 ? 0.474 -10.711 9.359 1 98.88 159 ALA A N 1
ATOM 1175 C CA . ALA A 1 159 ? -0.534 -10.273 10.32 1 98.88 159 ALA A CA 1
ATOM 1176 C C . ALA A 1 159 ? -0.764 -8.766 10.227 1 98.88 159 ALA A C 1
ATOM 1178 O O . ALA A 1 159 ? -1.904 -8.297 10.289 1 98.88 159 ALA A O 1
ATOM 1179 N N . HIS A 1 160 ? 0.284 -8.039 10.109 1 98.88 160 HIS A N 1
ATOM 1180 C CA . HIS A 1 160 ? 0.209 -6.582 10.008 1 98.88 160 HIS A CA 1
ATOM 1181 C C . HIS A 1 160 ? -0.583 -6.156 8.773 1 98.88 160 HIS A C 1
ATOM 1183 O O . HIS A 1 160 ? -1.471 -5.305 8.867 1 98.88 160 HIS A O 1
ATOM 1189 N N . HIS A 1 161 ? -0.308 -6.762 7.648 1 98.94 161 HIS A N 1
ATOM 1190 C CA . HIS A 1 161 ? -0.972 -6.359 6.414 1 98.94 161 HIS A CA 1
ATOM 1191 C C . HIS A 1 161 ? -2.404 -6.883 6.363 1 98.94 161 HIS A C 1
ATOM 1193 O O . HIS A 1 161 ? -3.287 -6.23 5.805 1 98.94 161 HIS A O 1
ATOM 1199 N N . ASN A 1 162 ? -2.68 -8.062 6.961 1 98.94 162 ASN A N 1
ATOM 1200 C CA . ASN A 1 162 ? -4.062 -8.5 7.129 1 98.94 162 ASN A CA 1
ATOM 1201 C C . ASN A 1 162 ? -4.875 -7.492 7.938 1 98.94 162 ASN A C 1
ATOM 1203 O O . ASN A 1 162 ? -5.973 -7.105 7.523 1 98.94 162 ASN A O 1
ATOM 1207 N N . THR A 1 163 ? -4.309 -7.102 9.047 1 98.81 163 THR A N 1
ATOM 1208 C CA . THR A 1 163 ? -5.008 -6.148 9.906 1 98.81 163 THR A CA 1
ATOM 1209 C C . THR A 1 163 ? -5.195 -4.812 9.188 1 98.81 163 THR A C 1
ATOM 1211 O O . THR A 1 163 ? -6.277 -4.223 9.227 1 98.81 163 THR A O 1
ATOM 1214 N N . THR A 1 164 ? -4.184 -4.324 8.5 1 98.88 164 THR A N 1
ATOM 1215 C CA . THR A 1 164 ? -4.188 -3.033 7.824 1 98.88 164 THR A CA 1
ATOM 1216 C C . THR A 1 164 ? -5.219 -3.012 6.699 1 98.88 164 THR A C 1
ATOM 1218 O O . THR A 1 164 ? -5.93 -2.021 6.52 1 98.88 164 THR A O 1
ATOM 1221 N N . LEU A 1 165 ? -5.309 -4.098 5.965 1 98.88 165 LEU A N 1
ATOM 1222 C CA . LEU A 1 165 ? -6.105 -4.113 4.742 1 98.88 165 LEU A CA 1
ATOM 1223 C C . LEU A 1 165 ? -7.551 -4.508 5.039 1 98.88 165 LEU A C 1
ATOM 1225 O O . LEU A 1 165 ? -8.43 -4.336 4.195 1 98.88 165 LEU A O 1
ATOM 1229 N N . ASP A 1 166 ? -7.797 -5.105 6.242 1 98.88 166 ASP A N 1
ATOM 1230 C CA . ASP A 1 166 ? -9.172 -5.438 6.598 1 98.88 166 ASP A CA 1
ATOM 1231 C C . ASP A 1 166 ? -10 -4.176 6.816 1 98.88 166 ASP A C 1
ATOM 1233 O O . ASP A 1 166 ? -9.703 -3.379 7.711 1 98.88 166 ASP A O 1
ATOM 1237 N N . GLY A 1 167 ? -11.023 -3.965 5.992 1 98.38 167 GLY A N 1
ATOM 1238 C CA . GLY A 1 167 ? -11.867 -2.779 6.055 1 98.38 167 GLY A CA 1
ATOM 1239 C C . GLY A 1 167 ? -11.32 -1.619 5.242 1 98.38 167 GLY A C 1
ATOM 1240 O O . GLY A 1 167 ? -11.93 -0.551 5.184 1 98.38 167 GLY A O 1
ATOM 1241 N N . PHE A 1 168 ? -10.109 -1.845 4.672 1 98.56 168 PHE A N 1
ATOM 1242 C CA . PHE A 1 168 ? -9.555 -0.812 3.805 1 98.56 168 PHE A CA 1
ATOM 1243 C C . PHE A 1 168 ? -10.531 -0.457 2.689 1 98.56 168 PHE A C 1
ATOM 1245 O O . PHE A 1 168 ? -11.07 -1.344 2.027 1 98.56 168 PHE A O 1
ATOM 1252 N N . ASP A 1 169 ? -10.734 0.892 2.459 1 98.19 169 ASP A N 1
ATOM 1253 C CA . ASP A 1 169 ? -11.797 1.24 1.518 1 98.19 169 ASP A CA 1
ATOM 1254 C C . ASP A 1 169 ? -11.398 2.436 0.656 1 98.19 169 ASP A C 1
ATOM 1256 O O . ASP A 1 169 ? -10.453 3.156 0.986 1 98.19 169 ASP A O 1
ATOM 1260 N N . ALA A 1 170 ? -11.984 2.527 -0.437 1 97.94 170 ALA A N 1
ATOM 1261 C CA . ALA A 1 170 ? -11.992 3.672 -1.345 1 97.94 170 ALA A CA 1
ATOM 1262 C C . ALA A 1 170 ? -13.375 3.865 -1.968 1 97.94 170 ALA A C 1
ATOM 1264 O O . ALA A 1 170 ? -13.828 3.027 -2.748 1 97.94 170 ALA A O 1
ATOM 1265 N N . GLY A 1 171 ? -14.008 4.961 -1.596 1 95.38 171 GLY A N 1
ATOM 1266 C CA . GLY A 1 171 ? -15.375 5.137 -2.043 1 95.38 171 GLY A CA 1
ATOM 1267 C C . GLY A 1 171 ? -16.328 4.078 -1.509 1 95.38 171 GLY A C 1
ATOM 1268 O O . GLY A 1 171 ? -16.391 3.848 -0.299 1 95.38 171 GLY A O 1
ATOM 1269 N N . ALA A 1 172 ? -17.031 3.428 -2.451 1 95.69 172 ALA A N 1
ATOM 1270 C CA . ALA A 1 172 ? -18.062 2.459 -2.055 1 95.69 172 ALA A CA 1
ATOM 1271 C C . ALA A 1 172 ? -17.469 1.049 -1.991 1 95.69 172 ALA A C 1
ATOM 1273 O O . ALA A 1 172 ? -18.188 0.088 -1.709 1 95.69 172 ALA A O 1
ATOM 1274 N N . ARG A 1 173 ? -16.219 0.886 -2.287 1 98.38 173 ARG A N 1
ATOM 1275 C CA . ARG A 1 173 ? -15.578 -0.428 -2.346 1 98.38 173 ARG A CA 1
ATOM 1276 C C . ARG A 1 173 ? -14.656 -0.647 -1.151 1 98.38 173 ARG A C 1
ATOM 1278 O O . ARG A 1 173 ? -14.125 0.311 -0.59 1 98.38 173 ARG A O 1
ATOM 1285 N N . SER A 1 174 ? -14.5 -1.887 -0.766 1 98.69 174 SER A N 1
ATOM 1286 C CA . SER A 1 174 ? -13.672 -2.158 0.407 1 98.69 174 SER A CA 1
ATOM 1287 C C . SER A 1 174 ? -13.062 -3.555 0.341 1 98.69 174 SER A C 1
ATOM 1289 O O . SER A 1 174 ? -13.383 -4.336 -0.555 1 98.69 174 SER A O 1
ATOM 1291 N N . THR A 1 175 ? -12.164 -3.777 1.21 1 98.88 175 THR A N 1
ATOM 1292 C CA . THR A 1 175 ? -11.5 -5.066 1.373 1 98.88 175 THR A CA 1
ATOM 1293 C C . THR A 1 175 ? -12.016 -5.781 2.621 1 98.88 175 THR A C 1
ATOM 1295 O O . THR A 1 175 ? -12.188 -5.16 3.672 1 98.88 175 THR A O 1
ATOM 1298 N N . ARG A 1 176 ? -12.281 -7.012 2.445 1 98.75 176 ARG A N 1
ATOM 1299 C CA . ARG A 1 176 ? -12.469 -7.914 3.578 1 98.75 176 ARG A CA 1
ATOM 1300 C C . ARG A 1 176 ? -11.383 -8.984 3.607 1 98.75 176 ARG A C 1
ATOM 1302 O O . ARG A 1 176 ? -11.031 -9.547 2.568 1 98.75 176 ARG A O 1
ATOM 1309 N N . VAL A 1 177 ? -10.828 -9.242 4.766 1 98.88 177 VAL A N 1
ATOM 1310 C CA . VAL A 1 177 ? -9.812 -10.281 4.926 1 98.88 177 VAL A CA 1
ATOM 1311 C C . VAL A 1 177 ? -10.438 -11.523 5.559 1 98.88 177 VAL A C 1
ATOM 1313 O O . VAL A 1 177 ? -10.992 -11.453 6.66 1 98.88 177 VAL A O 1
ATOM 1316 N N . LEU A 1 178 ? -10.367 -12.586 4.852 1 98.56 178 LEU A N 1
ATOM 1317 C CA . LEU A 1 178 ? -11.008 -13.82 5.27 1 98.56 178 LEU A CA 1
ATOM 1318 C C . LEU A 1 178 ? -10.078 -15.016 5.066 1 98.56 178 LEU A C 1
ATOM 1320 O O . LEU A 1 178 ? -9.32 -15.062 4.09 1 98.56 178 LEU A O 1
ATOM 1324 N N . PRO A 1 179 ? -10.172 -16.031 5.969 1 98.62 179 PRO A N 1
ATOM 1325 C CA . PRO A 1 179 ? -9.406 -17.25 5.695 1 98.62 179 PRO A CA 1
ATOM 1326 C C . PRO A 1 179 ? -9.93 -18.016 4.488 1 98.62 179 PRO A C 1
ATOM 1328 O O . PRO A 1 179 ? -11.117 -17.922 4.156 1 98.62 179 PRO A O 1
ATOM 1331 N N . ALA A 1 180 ? -9.062 -18.766 3.85 1 98.38 180 ALA A N 1
ATOM 1332 C CA . ALA A 1 180 ? -9.43 -19.562 2.678 1 98.38 180 ALA A CA 1
ATOM 1333 C C . ALA A 1 180 ? -10.672 -20.406 2.951 1 98.38 180 ALA A C 1
ATOM 1335 O O . ALA A 1 180 ? -11.539 -20.547 2.082 1 98.38 180 ALA A O 1
ATOM 1336 N N . ALA A 1 181 ? -10.82 -20.938 4.133 1 97.25 181 ALA A N 1
ATOM 1337 C CA . ALA A 1 181 ? -11.898 -21.844 4.5 1 97.25 181 ALA A CA 1
ATOM 1338 C C . ALA A 1 181 ? -13.25 -21.125 4.484 1 97.25 181 ALA A C 1
ATOM 1340 O O . ALA A 1 181 ? -14.297 -21.766 4.41 1 97.25 181 ALA A O 1
ATOM 1341 N N . ALA A 1 182 ? -13.211 -19.812 4.57 1 97 182 ALA A N 1
ATOM 1342 C CA . ALA A 1 182 ? -14.453 -19.031 4.637 1 97 182 ALA A CA 1
ATOM 1343 C C . ALA A 1 182 ? -14.891 -18.578 3.246 1 97 182 ALA A C 1
ATOM 1345 O O . ALA A 1 182 ? -15.938 -17.969 3.092 1 97 182 ALA A O 1
ATOM 1346 N N . LEU A 1 183 ? -14.031 -18.844 2.299 1 94.31 183 LEU A N 1
ATOM 1347 C CA . LEU A 1 183 ? -14.328 -18.391 0.943 1 94.31 183 LEU A CA 1
ATOM 1348 C C . LEU A 1 183 ? -15.102 -19.453 0.172 1 94.31 183 LEU A C 1
ATOM 1350 O O . LEU A 1 183 ? -14.812 -20.656 0.307 1 94.31 183 LEU A O 1
ATOM 1354 N N . PHE A 1 184 ? -16.172 -18.984 -0.5 1 84.88 184 PHE A N 1
ATOM 1355 C CA . PHE A 1 184 ? -16.953 -19.891 -1.339 1 84.88 184 PHE A CA 1
ATOM 1356 C C . PHE A 1 184 ? -16.797 -19.531 -2.811 1 84.88 184 PHE A C 1
ATOM 1358 O O . PHE A 1 184 ? -17.234 -18.453 -3.242 1 84.88 184 PHE A O 1
ATOM 1365 N N . LEU A 1 185 ? -15.961 -20.203 -3.518 1 86.88 185 LEU A N 1
ATOM 1366 C CA . LEU A 1 185 ? -15.758 -19.969 -4.945 1 86.88 185 LEU A CA 1
ATOM 1367 C C . LEU A 1 185 ? -16.516 -21.016 -5.773 1 86.88 185 LEU A C 1
ATOM 1369 O O . LEU A 1 185 ? -16.734 -22.125 -5.312 1 86.88 185 LEU A O 1
ATOM 1373 N N . MET B 1 1 ? 14.438 18.516 -11.852 1 87.25 1 MET B N 1
ATOM 1374 C CA . MET B 1 1 ? 13.32 17.969 -11.086 1 87.25 1 MET B CA 1
ATOM 1375 C C . MET B 1 1 ? 12.57 19.078 -10.352 1 87.25 1 MET B C 1
ATOM 1377 O O . MET B 1 1 ? 13.188 19.922 -9.711 1 87.25 1 MET B O 1
ATOM 1381 N N . THR B 1 2 ? 11.312 19.234 -10.594 1 97.12 2 THR B N 1
ATOM 1382 C CA . THR B 1 2 ? 10.469 20.188 -9.875 1 97.12 2 THR B CA 1
ATOM 1383 C C . THR B 1 2 ? 9.758 19.5 -8.711 1 97.12 2 THR B C 1
ATOM 1385 O O . THR B 1 2 ? 9.07 18.5 -8.898 1 97.12 2 THR B O 1
ATOM 1388 N N . THR B 1 3 ? 9.93 20.078 -7.504 1 98.38 3 THR B N 1
ATOM 1389 C CA . THR B 1 3 ? 9.586 19.391 -6.27 1 98.38 3 THR B CA 1
ATOM 1390 C C . THR B 1 3 ? 8.422 20.062 -5.562 1 98.38 3 THR B C 1
ATOM 1392 O O . THR B 1 3 ? 8.289 21.297 -5.613 1 98.38 3 THR B O 1
ATOM 1395 N N . ALA B 1 4 ? 7.574 19.312 -4.926 1 98.75 4 ALA B N 1
ATOM 1396 C CA . ALA B 1 4 ? 6.602 19.797 -3.947 1 98.75 4 ALA B CA 1
ATOM 1397 C C . ALA B 1 4 ? 6.695 19 -2.646 1 98.75 4 ALA B C 1
ATOM 1399 O O . ALA B 1 4 ? 7.02 17.812 -2.66 1 98.75 4 ALA B O 1
ATOM 1400 N N . LEU B 1 5 ? 6.477 19.656 -1.56 1 98.81 5 LEU B N 1
ATOM 1401 C CA . LEU B 1 5 ? 6.32 19.016 -0.262 1 98.81 5 LEU B CA 1
ATOM 1402 C C . LEU B 1 5 ? 4.859 18.656 -0.007 1 98.81 5 LEU B C 1
ATOM 1404 O O . LEU B 1 5 ? 3.98 19.516 -0.076 1 98.81 5 LEU B O 1
ATOM 1408 N N . LEU B 1 6 ? 4.586 17.406 0.186 1 98.94 6 LEU B N 1
ATOM 1409 C CA . LEU B 1 6 ? 3.244 16.906 0.453 1 98.94 6 LEU B CA 1
ATOM 1410 C C . LEU B 1 6 ? 3.127 16.406 1.889 1 98.94 6 LEU B C 1
ATOM 1412 O O . LEU B 1 6 ? 3.773 15.422 2.264 1 98.94 6 LEU B O 1
ATOM 1416 N N . ILE B 1 7 ? 2.348 17.047 2.717 1 98.94 7 ILE B N 1
ATOM 1417 C CA . ILE B 1 7 ? 2.107 16.672 4.109 1 98.94 7 ILE B CA 1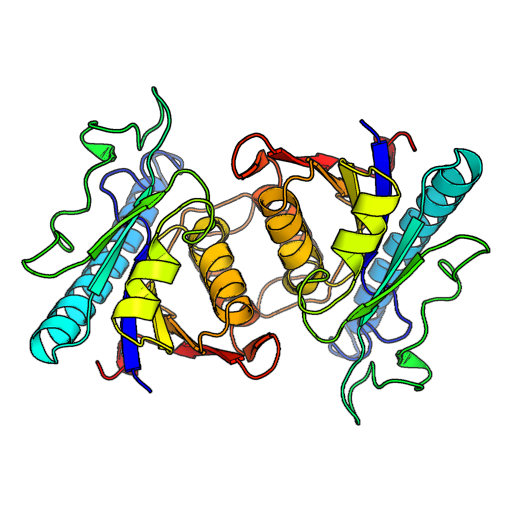
ATOM 1418 C C . ILE B 1 7 ? 0.707 16.078 4.25 1 98.94 7 ILE B C 1
ATOM 1420 O O . ILE B 1 7 ? -0.29 16.781 4.031 1 98.94 7 ILE B O 1
ATOM 1424 N N . ILE B 1 8 ? 0.657 14.836 4.715 1 98.94 8 ILE B N 1
ATOM 1425 C CA . ILE B 1 8 ? -0.578 14.07 4.633 1 98.94 8 ILE B CA 1
ATOM 1426 C C . ILE B 1 8 ? -1.237 14 6.008 1 98.94 8 ILE B C 1
ATOM 1428 O O . ILE B 1 8 ? -0.672 13.445 6.949 1 98.94 8 ILE B O 1
ATOM 1432 N N . ASP B 1 9 ? -2.391 14.523 6.184 1 98.88 9 ASP B N 1
ATOM 1433 C CA . ASP B 1 9 ? -3.373 14.266 7.234 1 98.88 9 ASP B CA 1
ATOM 1434 C C . ASP B 1 9 ? -2.816 14.625 8.609 1 98.88 9 ASP B C 1
ATOM 1436 O O . ASP B 1 9 ? -3.039 13.906 9.586 1 98.88 9 ASP B O 1
ATOM 1440 N N . VAL B 1 10 ? -2.008 15.664 8.672 1 98.88 10 VAL B N 1
ATOM 1441 C CA . VAL B 1 10 ? -1.563 16.156 9.977 1 98.88 10 VAL B CA 1
ATOM 1442 C C . VAL B 1 10 ? -2.658 17 10.609 1 98.88 10 VAL B C 1
ATOM 1444 O O . VAL B 1 10 ? -2.613 18.234 10.531 1 98.88 10 VAL B O 1
ATOM 1447 N N . GLN B 1 11 ? -3.574 16.312 11.188 1 98.88 11 GLN B N 1
ATOM 1448 C CA . GLN B 1 11 ? -4.777 16.922 11.75 1 98.88 11 GLN B CA 1
ATOM 1449 C C . GLN B 1 11 ? -4.828 16.734 13.266 1 98.88 11 GLN B C 1
ATOM 1451 O O . GLN B 1 11 ? -4.16 15.852 13.812 1 98.88 11 GLN B O 1
ATOM 1456 N N . CYS B 1 12 ? -5.613 17.469 13.938 1 98.75 12 CYS B N 1
ATOM 1457 C CA . CYS B 1 12 ? -5.598 17.594 15.391 1 98.75 12 CYS B CA 1
ATOM 1458 C C . CYS B 1 12 ? -5.957 16.266 16.047 1 98.75 12 CYS B C 1
ATOM 1460 O O . CYS B 1 12 ? -5.406 15.914 17.094 1 98.75 12 CYS B O 1
ATOM 1462 N N . ALA B 1 13 ? -6.855 15.461 15.453 1 98.81 13 ALA B N 1
ATOM 1463 C CA . ALA B 1 13 ? -7.277 14.227 16.109 1 98.81 13 ALA B CA 1
ATOM 1464 C C . ALA B 1 13 ? -6.852 13.008 15.297 1 98.81 13 ALA B C 1
ATOM 1466 O O . ALA B 1 13 ? -7.461 11.938 15.406 1 98.81 13 ALA B O 1
ATOM 1467 N N . ILE B 1 14 ? -5.84 13.109 14.492 1 98.81 14 ILE B N 1
ATOM 1468 C CA . ILE B 1 14 ? -5.473 12.07 13.539 1 98.81 14 ILE B CA 1
ATOM 1469 C C . ILE B 1 14 ? -5.16 10.773 14.281 1 98.81 14 ILE B C 1
ATOM 1471 O O . ILE B 1 14 ? -5.48 9.68 13.805 1 98.81 14 ILE B O 1
ATOM 1475 N N . LEU B 1 15 ? -4.586 10.859 15.5 1 98.69 15 LEU B N 1
ATOM 1476 C CA . LEU B 1 15 ? -4.234 9.656 16.25 1 98.69 15 LEU B CA 1
ATOM 1477 C C . LEU B 1 15 ? -4.984 9.594 17.562 1 98.69 15 LEU B C 1
ATOM 1479 O O . LEU B 1 15 ? -4.672 8.766 18.422 1 98.69 15 LEU B O 1
ATOM 1483 N N . ALA B 1 16 ? -5.922 10.539 17.719 1 97.94 16 ALA B N 1
ATOM 1484 C CA . ALA B 1 16 ? -6.633 10.633 19 1 97.94 16 ALA B CA 1
ATOM 1485 C C . ALA B 1 16 ? -7.41 9.352 19.281 1 97.94 16 ALA B C 1
ATOM 1487 O O . ALA B 1 16 ? -8.203 8.898 18.453 1 97.94 16 ALA B O 1
ATOM 1488 N N . GLY B 1 17 ? -7.16 8.711 20.453 1 97 17 GLY B N 1
ATOM 1489 C CA . GLY B 1 17 ? -7.953 7.59 20.922 1 97 17 GLY B CA 1
ATOM 1490 C C . GLY B 1 17 ? -7.582 6.277 20.266 1 97 17 GLY B C 1
ATOM 1491 O O . GLY B 1 17 ? -8.297 5.285 20.391 1 97 17 GLY B O 1
ATOM 1492 N N . LEU B 1 18 ? -6.469 6.18 19.578 1 97.44 18 LEU B N 1
ATOM 1493 C CA . LEU B 1 18 ? -6.109 4.977 18.844 1 97.44 18 LEU B CA 1
ATOM 1494 C C . LEU B 1 18 ? -5.266 4.039 19.703 1 97.44 18 LEU B C 1
ATOM 1496 O O . LEU B 1 18 ? -4.848 2.975 19.234 1 97.44 18 LEU B O 1
ATOM 1500 N N . ALA B 1 19 ? -4.961 4.488 20.875 1 96.5 19 ALA B N 1
ATOM 1501 C CA . ALA B 1 19 ? -4.223 3.643 21.797 1 96.5 19 ALA B CA 1
ATOM 1502 C C . ALA B 1 19 ? -4.863 3.662 23.188 1 96.5 19 ALA B C 1
ATOM 1504 O O . ALA B 1 19 ? -5.613 4.586 23.516 1 96.5 19 ALA B O 1
ATOM 1505 N N . PRO B 1 20 ? -4.598 2.602 23.984 1 96.06 20 PRO B N 1
ATOM 1506 C CA . PRO B 1 20 ? -5.059 2.666 25.375 1 96.06 20 PRO B CA 1
ATOM 1507 C C . PRO B 1 20 ? -4.512 3.881 26.125 1 96.06 20 PRO B C 1
ATOM 1509 O O . PRO B 1 20 ? -3.467 4.422 25.75 1 96.06 20 PRO B O 1
ATOM 1512 N N . PRO B 1 21 ? -5.246 4.289 27.141 1 96.5 21 PRO B N 1
ATOM 1513 C CA . PRO B 1 21 ? -4.875 5.5 27.875 1 96.5 21 PRO B CA 1
ATOM 1514 C C . PRO B 1 21 ? -3.412 5.504 28.312 1 96.5 21 PRO B C 1
ATOM 1516 O O . PRO B 1 21 ? -2.764 6.555 28.312 1 96.5 21 PRO B O 1
ATOM 1519 N N . GLU B 1 22 ? -2.891 4.363 28.703 1 96.19 22 GLU B N 1
ATOM 1520 C CA . GLU B 1 22 ? -1.524 4.289 29.219 1 96.19 22 GLU B CA 1
ATOM 1521 C C . GLU B 1 22 ? -0.507 4.457 28.094 1 96.19 22 GLU B C 1
ATOM 1523 O O . GLU B 1 22 ? 0.632 4.859 28.328 1 96.19 22 GLU B O 1
ATOM 1528 N N . ARG B 1 23 ? -0.931 4.176 26.891 1 96.69 23 ARG B N 1
ATOM 1529 C CA . ARG B 1 23 ? -0.037 4.203 25.734 1 96.69 23 ARG B CA 1
ATOM 1530 C C . ARG B 1 23 ? -0.244 5.473 24.906 1 96.69 23 ARG B C 1
ATOM 1532 O O . ARG B 1 23 ? 0.658 5.906 24.188 1 96.69 23 ARG B O 1
ATOM 1539 N N . GLN B 1 24 ? -1.355 6.113 25.047 1 97.69 24 GLN B N 1
ATOM 1540 C CA . GLN B 1 24 ? -1.754 7.23 24.203 1 97.69 24 GLN B CA 1
ATOM 1541 C C . GLN B 1 24 ? -0.768 8.391 24.312 1 97.69 24 GLN B C 1
ATOM 1543 O O . GLN B 1 24 ? -0.402 9.008 23.312 1 97.69 24 GLN B O 1
ATOM 1548 N N . PRO B 1 25 ? -0.239 8.719 25.5 1 98 25 PRO B N 1
ATOM 1549 C CA . PRO B 1 25 ? 0.713 9.828 25.594 1 98 25 PRO B CA 1
ATOM 1550 C C . PRO B 1 25 ? 1.986 9.586 24.797 1 98 25 PRO B C 1
ATOM 1552 O O . PRO B 1 25 ? 2.576 10.531 24.266 1 98 25 PRO B O 1
ATOM 1555 N N . VAL B 1 26 ? 2.385 8.359 24.719 1 98.38 26 VAL B N 1
ATOM 1556 C CA . VAL B 1 26 ? 3.576 8.016 23.953 1 98.38 26 VAL B CA 1
ATOM 1557 C C . VAL B 1 26 ? 3.328 8.266 22.469 1 98.38 26 VAL B C 1
ATOM 1559 O O . VAL B 1 26 ? 4.184 8.828 21.766 1 98.38 26 VAL B O 1
ATOM 1562 N N . ILE B 1 27 ? 2.158 7.891 21.984 1 98.38 27 ILE B N 1
ATOM 1563 C CA . ILE B 1 27 ? 1.756 8.094 20.609 1 98.38 27 ILE B CA 1
ATOM 1564 C C . ILE B 1 27 ? 1.647 9.586 20.312 1 98.38 27 ILE B C 1
ATOM 1566 O O . ILE B 1 27 ? 2.109 10.062 19.266 1 98.38 27 ILE B O 1
ATOM 1570 N N . ASP B 1 28 ? 1.095 10.328 21.219 1 98.5 28 ASP B N 1
ATOM 1571 C CA . ASP B 1 28 ? 0.937 11.773 21.062 1 98.5 28 ASP B CA 1
ATOM 1572 C C . ASP B 1 28 ? 2.293 12.469 20.969 1 98.5 28 ASP B C 1
ATOM 1574 O O . ASP B 1 28 ? 2.477 13.375 20.172 1 98.5 28 ASP B O 1
ATOM 1578 N N . LEU B 1 29 ? 3.209 12.078 21.781 1 98.62 29 LEU B N 1
ATOM 1579 C CA . LEU B 1 29 ? 4.543 12.664 21.766 1 98.62 29 LEU B CA 1
ATOM 1580 C C . LEU B 1 29 ? 5.246 12.383 20.453 1 98.62 29 LEU B C 1
ATOM 1582 O O . LEU B 1 29 ? 5.922 13.258 19.891 1 98.62 29 LEU B O 1
ATOM 1586 N N . ALA B 1 30 ? 5.125 11.148 20 1 98.75 30 ALA B N 1
ATOM 1587 C CA . ALA B 1 30 ? 5.711 10.797 18.703 1 98.75 30 ALA B CA 1
ATOM 1588 C C . ALA B 1 30 ? 5.121 11.648 17.578 1 98.75 30 ALA B C 1
ATOM 1590 O O . ALA B 1 30 ? 5.84 12.078 16.672 1 98.75 30 ALA B O 1
ATOM 1591 N N . LEU B 1 31 ? 3.838 11.859 17.641 1 98.88 31 LEU B N 1
ATOM 1592 C CA . LEU B 1 31 ? 3.184 12.719 16.656 1 98.88 31 LEU B CA 1
ATOM 1593 C C . LEU B 1 31 ? 3.727 14.148 16.734 1 98.88 31 LEU B C 1
ATOM 1595 O O . LEU B 1 31 ? 4.043 14.75 15.703 1 98.88 31 LEU B O 1
ATOM 1599 N N . ASP B 1 32 ? 3.854 14.664 17.938 1 98.88 32 ASP B N 1
ATOM 1600 C CA . ASP B 1 32 ? 4.387 16.016 18.109 1 98.88 32 ASP B CA 1
ATOM 1601 C C . ASP B 1 32 ? 5.777 16.141 17.5 1 98.88 32 ASP B C 1
ATOM 1603 O O . ASP B 1 32 ? 6.062 17.109 16.797 1 98.88 32 ASP B O 1
ATOM 1607 N N . ASP B 1 33 ? 6.609 15.18 17.75 1 98.75 33 ASP B N 1
ATOM 1608 C CA . ASP B 1 33 ? 7.957 15.188 17.203 1 98.75 33 ASP B CA 1
ATOM 1609 C C . ASP B 1 33 ? 7.926 15.195 15.672 1 98.75 33 ASP B C 1
ATOM 1611 O O . ASP B 1 33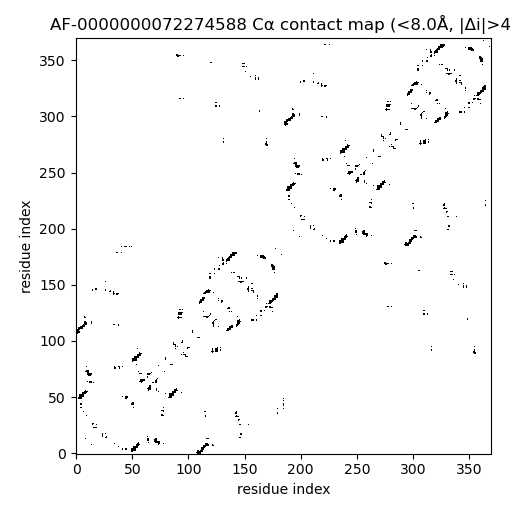 ? 8.688 15.922 15.031 1 98.75 33 ASP B O 1
ATOM 1615 N N . THR B 1 34 ? 7.094 14.367 15.117 1 98.88 34 THR B N 1
ATOM 1616 C CA . THR B 1 34 ? 6.941 14.289 13.664 1 98.88 34 THR B CA 1
ATOM 1617 C C . THR B 1 34 ? 6.457 15.617 13.102 1 98.88 34 THR B C 1
ATOM 1619 O O . THR B 1 34 ? 6.996 16.109 12.102 1 98.88 34 THR B O 1
ATOM 1622 N N . VAL B 1 35 ? 5.465 16.203 13.742 1 98.88 35 VAL B N 1
ATOM 1623 C CA . VAL B 1 35 ? 4.871 17.453 13.289 1 98.88 35 VAL B CA 1
ATOM 1624 C C . VAL B 1 35 ? 5.914 18.578 13.344 1 98.88 35 VAL B C 1
ATOM 1626 O O . VAL B 1 35 ? 5.973 19.422 12.445 1 98.88 35 VAL B O 1
ATOM 1629 N N . TRP B 1 36 ? 6.727 18.578 14.344 1 98.62 36 TRP B N 1
ATOM 1630 C CA . TRP B 1 36 ? 7.773 19.594 14.461 1 98.62 36 TRP B CA 1
ATOM 1631 C C . TRP B 1 36 ? 8.773 19.469 13.312 1 98.62 36 TRP B C 1
ATOM 1633 O O . TRP B 1 36 ? 9.227 20.484 12.773 1 98.62 36 TRP B O 1
ATOM 1643 N N . ARG B 1 37 ? 9.117 18.297 12.938 1 98.56 37 ARG B N 1
ATOM 1644 C CA . ARG B 1 37 ? 10.023 18.078 11.812 1 98.56 37 ARG B CA 1
ATOM 1645 C C . ARG B 1 37 ? 9.383 18.547 10.5 1 98.56 37 ARG B C 1
ATOM 1647 O O . ARG B 1 37 ? 10.031 19.172 9.672 1 98.56 37 ARG B O 1
ATOM 1654 N N . LEU B 1 38 ? 8.117 18.234 10.344 1 98.75 38 LEU B N 1
ATOM 1655 C CA . LEU B 1 38 ? 7.406 18.625 9.141 1 98.75 38 LEU B CA 1
ATOM 1656 C C . LEU B 1 38 ? 7.25 20.141 9.07 1 98.75 38 LEU B C 1
ATOM 1658 O O . LEU B 1 38 ? 7.32 20.734 7.988 1 98.75 38 LEU B O 1
ATOM 1662 N N . GLN B 1 39 ? 7.027 20.734 10.219 1 98.62 39 GLN B N 1
ATOM 1663 C CA . GLN B 1 39 ? 6.965 22.188 10.281 1 98.62 39 GLN B CA 1
ATOM 1664 C C . GLN B 1 39 ? 8.273 22.812 9.805 1 98.62 39 GLN B C 1
ATOM 1666 O O . GLN B 1 39 ? 8.258 23.766 9.023 1 98.62 39 GLN B O 1
ATOM 1671 N N . ALA B 1 40 ? 9.336 22.312 10.312 1 98.25 40 ALA B N 1
ATOM 1672 C CA . ALA B 1 40 ? 10.648 22.812 9.922 1 98.25 40 ALA B CA 1
ATOM 1673 C C . ALA B 1 40 ? 10.867 22.672 8.414 1 98.25 40 ALA B C 1
ATOM 1675 O O . ALA B 1 40 ? 11.352 23.594 7.762 1 98.25 40 ALA B O 1
ATOM 1676 N N . LEU B 1 41 ? 10.508 21.547 7.855 1 98.19 41 LEU B N 1
ATOM 1677 C CA . LEU B 1 41 ? 10.633 21.328 6.418 1 98.19 41 LEU B CA 1
ATOM 1678 C C . LEU B 1 41 ? 9.711 22.25 5.637 1 98.19 41 LEU B C 1
ATOM 1680 O O . LEU B 1 41 ? 10.07 22.734 4.562 1 98.19 41 LEU B O 1
ATOM 1684 N N . GLY B 1 42 ? 8.484 22.422 6.18 1 97.81 42 GLY B N 1
ATOM 1685 C CA . GLY B 1 42 ? 7.566 23.375 5.57 1 97.81 42 GLY B CA 1
ATOM 1686 C C . GLY B 1 42 ? 8.133 24.781 5.484 1 97.81 42 GLY B C 1
ATOM 1687 O O . GLY B 1 42 ? 7.992 25.453 4.461 1 97.81 42 GLY B O 1
ATOM 1688 N N . ARG B 1 43 ? 8.758 25.203 6.547 1 97.19 43 ARG B N 1
ATOM 1689 C CA . ARG B 1 43 ? 9.383 26.531 6.562 1 97.19 43 ARG B CA 1
ATOM 1690 C C . ARG B 1 43 ? 10.484 26.625 5.512 1 97.19 43 ARG B C 1
ATOM 1692 O O . ARG B 1 43 ? 10.594 27.641 4.812 1 97.19 43 ARG B O 1
ATOM 1699 N N . LYS B 1 44 ? 11.289 25.625 5.434 1 97.44 44 LYS B N 1
ATOM 1700 C CA . LYS B 1 44 ? 12.344 25.594 4.422 1 97.44 44 LYS B CA 1
ATOM 1701 C C . LYS B 1 44 ? 11.75 25.641 3.014 1 97.44 44 LYS B C 1
ATOM 1703 O O . LYS B 1 44 ? 12.281 26.312 2.133 1 97.44 44 LYS B O 1
ATOM 1708 N N . ALA B 1 45 ? 10.711 24.891 2.783 1 97.81 45 ALA B N 1
ATOM 1709 C CA . ALA B 1 45 ? 10.039 24.859 1.484 1 97.81 45 ALA B CA 1
ATOM 1710 C C . ALA B 1 45 ? 9.539 26.25 1.104 1 97.81 45 ALA B C 1
ATOM 1712 O O . ALA B 1 45 ? 9.781 26.719 -0.01 1 97.81 45 ALA B O 1
ATOM 1713 N N . HIS B 1 46 ? 8.906 26.891 2.037 1 97.12 46 HIS B N 1
ATOM 1714 C CA . HIS B 1 46 ? 8.414 28.25 1.804 1 97.12 46 HIS B CA 1
ATOM 1715 C C . HIS B 1 46 ? 9.555 29.203 1.463 1 97.12 46 HIS B C 1
ATOM 1717 O O . HIS B 1 46 ? 9.453 29.984 0.512 1 97.12 46 HIS B O 1
ATOM 1723 N N . ALA B 1 47 ? 10.555 29.078 2.215 1 96.19 47 ALA B N 1
ATOM 1724 C CA . ALA B 1 47 ? 11.703 29.953 2.012 1 96.19 47 ALA B CA 1
ATOM 1725 C C . ALA B 1 47 ? 12.336 29.719 0.646 1 96.19 47 ALA B C 1
ATOM 1727 O O . ALA B 1 47 ? 12.852 30.641 0.024 1 96.19 47 ALA B O 1
ATOM 1728 N N . GLY B 1 48 ? 12.266 28.516 0.196 1 95.81 48 GL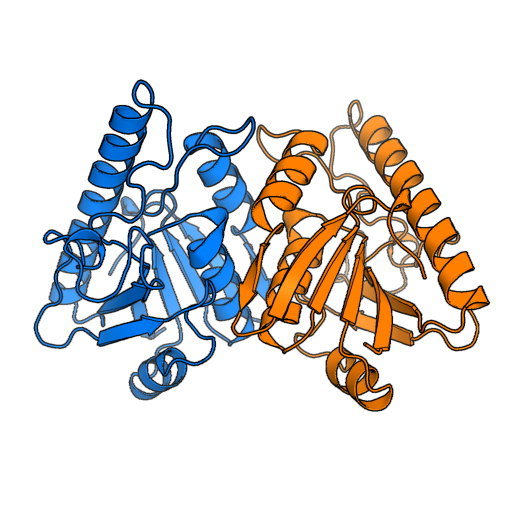Y B N 1
ATOM 1729 C CA . GLY B 1 48 ? 12.898 28.141 -1.062 1 95.81 48 GLY B CA 1
ATOM 1730 C C . GLY B 1 48 ? 11.953 28.219 -2.248 1 95.81 48 GLY B C 1
ATOM 1731 O O . GLY B 1 48 ? 12.352 27.938 -3.381 1 95.81 48 GLY B O 1
ATOM 1732 N N . GLY B 1 49 ? 10.742 28.547 -2.01 1 96.19 49 GLY B N 1
ATOM 1733 C CA . GLY B 1 49 ? 9.766 28.641 -3.082 1 96.19 49 GLY B CA 1
ATOM 1734 C C . GLY B 1 49 ? 9.25 27.297 -3.541 1 96.19 49 GLY B C 1
ATOM 1735 O O . GLY B 1 49 ? 8.734 27.172 -4.656 1 96.19 49 GLY B O 1
ATOM 1736 N N . VAL B 1 50 ? 9.484 26.297 -2.807 1 97.88 50 VAL B N 1
ATOM 1737 C CA . VAL B 1 50 ? 8.969 24.953 -3.092 1 97.88 50 VAL B CA 1
ATOM 1738 C C . VAL B 1 50 ? 7.488 24.891 -2.717 1 97.88 50 VAL B C 1
ATOM 1740 O O . VAL B 1 50 ? 7.109 25.203 -1.585 1 97.88 50 VAL B O 1
ATOM 1743 N N . PRO B 1 51 ? 6.625 24.516 -3.619 1 98.5 51 PRO B N 1
ATOM 1744 C CA . PRO B 1 51 ? 5.203 24.391 -3.289 1 98.5 51 PRO B CA 1
ATOM 1745 C C . PRO B 1 51 ? 4.938 23.422 -2.15 1 98.5 51 PRO B C 1
ATOM 1747 O O . PRO B 1 51 ? 5.57 22.359 -2.078 1 98.5 51 PRO B O 1
ATOM 1750 N N . VAL B 1 52 ? 4.055 23.828 -1.274 1 98.75 52 VAL B N 1
ATOM 1751 C CA . VAL B 1 52 ? 3.613 22.969 -0.177 1 98.75 52 VAL B CA 1
ATOM 1752 C C . VAL B 1 52 ? 2.158 22.562 -0.393 1 98.75 52 VAL B C 1
ATOM 1754 O O . VAL B 1 52 ? 1.297 23.422 -0.627 1 98.75 52 VAL B O 1
ATOM 1757 N N . VAL B 1 53 ? 1.911 21.297 -0.364 1 98.94 53 VAL B N 1
ATOM 1758 C CA . VAL B 1 53 ? 0.571 20.719 -0.467 1 98.94 53 VAL B CA 1
ATOM 1759 C C . VAL B 1 53 ? 0.189 20.062 0.854 1 98.94 53 VAL B C 1
ATOM 1761 O O . VAL B 1 53 ? 0.909 19.188 1.351 1 98.94 53 VAL B O 1
ATOM 1764 N N . LEU B 1 54 ? -0.865 20.484 1.373 1 98.88 54 LEU B N 1
ATOM 1765 C CA . LEU B 1 54 ? -1.435 19.891 2.576 1 98.88 54 LEU B CA 1
ATOM 1766 C C . LEU B 1 54 ? -2.656 19.047 2.236 1 98.88 54 LEU B C 1
ATOM 1768 O O . LEU B 1 54 ? -3.611 19.531 1.632 1 98.88 54 LEU B O 1
ATOM 1772 N N . VAL B 1 55 ? -2.568 17.766 2.568 1 98.94 55 VAL B N 1
ATOM 1773 C CA . VAL B 1 55 ? -3.697 16.859 2.377 1 98.94 55 VAL B CA 1
ATOM 1774 C C . VAL B 1 55 ? -4.488 16.734 3.678 1 98.94 55 VAL B C 1
ATOM 1776 O O . VAL B 1 55 ? -3.906 16.594 4.754 1 98.94 55 VAL B O 1
ATOM 1779 N N . GLN B 1 56 ? -5.719 16.828 3.551 1 98.81 56 GLN B N 1
ATOM 1780 C CA . GLN B 1 56 ? -6.613 16.781 4.703 1 98.81 56 GLN B CA 1
ATOM 1781 C C . GLN B 1 56 ? -7.703 15.734 4.512 1 98.81 56 GLN B C 1
ATOM 1783 O O . GLN B 1 56 ? -8.398 15.734 3.496 1 98.81 56 GLN B O 1
ATOM 1788 N N . HIS B 1 57 ? -7.852 14.797 5.465 1 98.88 57 HIS B N 1
ATOM 1789 C CA . HIS B 1 57 ? -8.828 13.719 5.391 1 98.88 57 HIS B CA 1
ATOM 1790 C C . HIS B 1 57 ? -10.195 14.172 5.895 1 98.88 57 HIS B C 1
ATOM 1792 O O . HIS B 1 57 ? -10.305 14.695 7.008 1 98.88 57 HIS B O 1
ATOM 1798 N N . ASP B 1 58 ? -11.203 14.008 5.109 1 98.81 58 ASP B N 1
ATOM 1799 C CA . ASP B 1 58 ? -12.586 14.273 5.508 1 98.81 58 ASP B CA 1
ATOM 1800 C C . ASP B 1 58 ? -13.242 13.016 6.074 1 98.81 58 ASP B C 1
ATOM 1802 O O . ASP B 1 58 ? -13.68 12.148 5.32 1 98.81 58 ASP B O 1
ATOM 1806 N N . GLY B 1 59 ? -13.289 12.984 7.355 1 98 59 GLY B N 1
ATOM 1807 C CA . GLY B 1 59 ? -13.953 11.875 8.008 1 98 59 GLY B CA 1
ATOM 1808 C C . GLY B 1 59 ? -15.469 11.984 7.977 1 98 59 GLY B C 1
ATOM 1809 O O . GLY B 1 59 ? -16.016 13.07 7.754 1 98 59 GLY B O 1
ATOM 1810 N N . ALA B 1 60 ? -16.125 10.875 8.172 1 96.31 60 ALA B N 1
ATOM 1811 C CA . ALA B 1 60 ? -17.578 10.82 8.242 1 96.31 60 ALA B CA 1
ATOM 1812 C C . ALA B 1 60 ? -18.094 11.406 9.562 1 96.31 60 ALA B C 1
ATOM 1814 O O . ALA B 1 60 ? -17.297 11.641 10.484 1 96.31 60 ALA B O 1
ATOM 1815 N N . ALA B 1 61 ? -19.406 11.648 9.594 1 96.69 61 ALA B N 1
ATOM 1816 C CA . ALA B 1 61 ? -20.016 12.109 10.844 1 96.69 61 ALA B CA 1
ATOM 1817 C C . ALA B 1 61 ? -19.734 11.133 11.984 1 96.69 61 ALA B C 1
ATOM 1819 O O . ALA B 1 61 ? -19.844 9.914 11.805 1 96.69 61 ALA B O 1
ATOM 1820 N N . GLY B 1 62 ? -19.359 11.672 13.094 1 95.94 62 GLY B N 1
ATOM 1821 C CA . GLY B 1 62 ? -19.094 10.844 14.258 1 95.94 62 GLY B CA 1
ATOM 1822 C C . GLY B 1 62 ? -17.656 10.367 14.336 1 95.94 62 GLY B C 1
ATOM 1823 O O . GLY B 1 62 ? -17.203 9.883 15.375 1 95.94 62 GLY B O 1
ATOM 1824 N N . HIS B 1 63 ? -16.938 10.453 13.281 1 96.38 63 HIS B N 1
ATOM 1825 C CA . HIS B 1 63 ? -15.523 10.094 13.25 1 96.38 63 HIS B CA 1
ATOM 1826 C C . HIS B 1 63 ? -14.672 11.156 13.945 1 96.38 63 HIS B C 1
ATOM 1828 O O . HIS B 1 63 ? -15.062 12.32 14.016 1 96.38 63 HIS B O 1
ATOM 1834 N N . ARG B 1 64 ? -13.508 10.797 14.422 1 97.19 64 ARG B N 1
ATOM 1835 C CA . ARG B 1 64 ? -12.617 11.727 15.109 1 97.19 64 ARG B CA 1
ATOM 1836 C C . ARG B 1 64 ? -12.133 12.828 14.172 1 97.19 64 ARG B C 1
ATOM 1838 O O . ARG B 1 64 ? -11.734 13.906 14.617 1 97.19 64 ARG B O 1
ATOM 1845 N N . LEU B 1 65 ? -12.211 12.539 12.852 1 98.5 65 LEU B N 1
ATOM 1846 C CA . LEU B 1 65 ? -11.852 13.523 11.836 1 98.5 65 LEU B CA 1
ATOM 1847 C C . LEU B 1 65 ? -13.086 14.008 11.086 1 98.5 65 LEU B C 1
ATOM 1849 O O . LEU B 1 65 ? -13.016 14.32 9.891 1 98.5 65 LEU B O 1
ATOM 1853 N N . ALA B 1 66 ? -14.195 14.07 11.75 1 98.62 66 ALA B N 1
ATOM 1854 C CA . ALA B 1 66 ? -15.422 14.555 11.117 1 98.62 66 ALA B CA 1
ATOM 1855 C C . ALA B 1 66 ? -15.266 15.992 10.641 1 98.62 66 ALA B C 1
ATOM 1857 O O . ALA B 1 66 ? -14.789 16.859 11.383 1 98.62 66 ALA B O 1
ATOM 1858 N N . VAL B 1 67 ? -15.711 16.266 9.492 1 98.44 67 VAL B N 1
ATOM 1859 C CA . VAL B 1 67 ? -15.555 17.562 8.867 1 98.44 67 VAL B CA 1
ATOM 1860 C C . VAL B 1 67 ? -16.141 18.641 9.781 1 98.44 67 VAL B C 1
ATOM 1862 O O . VAL B 1 67 ? -17.266 18.516 10.273 1 98.44 67 VAL B O 1
ATOM 1865 N N . GLY B 1 68 ? -15.312 19.656 9.984 1 97.69 68 GLY B N 1
ATOM 1866 C CA . GLY B 1 68 ? -15.781 20.797 10.75 1 97.69 68 GLY B CA 1
ATOM 1867 C C . GLY B 1 68 ? -15.539 20.656 12.242 1 97.69 68 GLY B C 1
ATOM 1868 O O . GLY B 1 68 ? -15.695 21.625 12.992 1 97.69 68 GLY B O 1
ATOM 1869 N N . SER B 1 69 ? -15.234 19.453 12.719 1 97.88 69 SER B N 1
ATOM 1870 C CA . SER B 1 69 ? -14.93 19.25 14.133 1 97.88 69 SER B CA 1
ATOM 1871 C C . SER B 1 69 ? -13.562 19.812 14.492 1 97.88 69 SER B C 1
ATOM 1873 O O . SER B 1 69 ? -12.734 20.047 13.609 1 97.88 69 SER B O 1
ATOM 1875 N N . PRO B 1 70 ? -13.344 20.047 15.758 1 97.5 70 PRO B N 1
ATOM 1876 C CA . PRO B 1 70 ? -12.008 20.484 16.172 1 97.5 70 PRO B CA 1
ATOM 1877 C C . PRO B 1 70 ? -10.914 19.5 15.781 1 97.5 70 PRO B C 1
ATOM 1879 O O . PRO B 1 70 ? -9.797 19.891 15.445 1 97.5 70 PRO B O 1
ATOM 1882 N N . GLY B 1 71 ? -11.25 18.219 15.766 1 98.5 71 GLY B N 1
ATOM 1883 C CA . GLY B 1 71 ? -10.281 17.188 15.43 1 98.5 71 GLY B CA 1
ATOM 1884 C C . GLY B 1 71 ? -9.922 17.172 13.953 1 98.5 71 GLY B C 1
ATOM 1885 O O . GLY B 1 71 ? -8.867 16.656 13.578 1 98.5 71 GLY B O 1
ATOM 1886 N N . TRP B 1 72 ? -10.758 17.703 13.141 1 98.5 72 TRP B N 1
ATOM 1887 C CA . TRP B 1 72 ? -10.633 17.703 11.688 1 98.5 72 TRP B CA 1
ATOM 1888 C C . TRP B 1 72 ? -9.602 18.719 11.227 1 98.5 72 TRP B C 1
ATOM 1890 O O . TRP B 1 72 ? -8.961 18.547 10.195 1 98.5 72 TRP B O 1
ATOM 1900 N N . ALA B 1 73 ? -9.398 19.781 11.961 1 98.44 73 ALA B N 1
ATOM 1901 C CA . ALA B 1 73 ? -8.539 20.891 11.57 1 98.44 73 ALA B CA 1
ATOM 1902 C C . ALA B 1 73 ? -7.082 20.453 11.461 1 98.44 73 ALA B C 1
ATOM 1904 O O . ALA B 1 73 ? -6.645 19.547 12.188 1 98.44 73 ALA B O 1
ATOM 1905 N N . LEU B 1 74 ? -6.414 21.031 10.5 1 98.62 74 LEU B N 1
ATOM 1906 C CA . LEU B 1 74 ? -4.969 20.844 10.461 1 98.62 74 LEU B CA 1
ATOM 1907 C C . LEU B 1 74 ? -4.328 21.297 11.766 1 98.62 74 LEU B C 1
ATOM 1909 O O . LEU B 1 74 ? -4.758 22.281 12.367 1 98.62 74 LEU B O 1
ATOM 1913 N N . ARG B 1 75 ? -3.301 20.578 12.195 1 98.75 75 ARG B N 1
ATOM 1914 C CA . ARG B 1 75 ? -2.535 21.062 13.336 1 98.75 75 ARG B CA 1
ATOM 1915 C C . ARG B 1 75 ? -2.02 22.484 13.086 1 98.75 75 ARG B C 1
ATOM 1917 O O . ARG B 1 75 ? -1.557 22.797 11.984 1 98.75 75 ARG B O 1
ATOM 1924 N N . PRO B 1 76 ? -2.061 23.281 14.086 1 98.12 76 PRO B N 1
ATOM 1925 C CA . PRO B 1 76 ? -1.646 24.672 13.891 1 98.12 76 PRO B CA 1
ATOM 1926 C C . PRO B 1 76 ? -0.198 24.797 13.422 1 98.12 76 PRO B C 1
ATOM 1928 O O . PRO B 1 76 ? 0.14 25.734 12.695 1 98.12 76 PRO B O 1
ATOM 1931 N N . GLU B 1 77 ? 0.688 23.875 13.805 1 98.06 77 GLU B N 1
ATOM 1932 C CA . GLU B 1 77 ? 2.107 23.906 13.469 1 98.06 77 GLU B CA 1
ATOM 1933 C C . GLU B 1 77 ? 2.312 23.859 11.953 1 98.06 77 GLU B C 1
ATOM 1935 O O . GLU B 1 77 ? 3.332 24.312 11.445 1 98.06 77 GLU B O 1
ATOM 1940 N N . ILE B 1 78 ? 1.269 23.234 11.227 1 97.88 78 ILE B N 1
ATOM 1941 C CA . ILE B 1 78 ? 1.419 23.109 9.781 1 97.88 78 ILE B CA 1
ATOM 1942 C C . ILE B 1 78 ? 0.281 23.844 9.078 1 97.88 78 ILE B C 1
ATOM 1944 O O . ILE B 1 78 ? -0.108 23.469 7.965 1 97.88 78 ILE B O 1
ATOM 1948 N N . ALA B 1 79 ? -0.275 24.766 9.727 1 96.12 79 ALA B N 1
ATOM 1949 C CA . ALA B 1 79 ? -1.37 25.547 9.148 1 96.12 79 ALA B CA 1
ATOM 1950 C C . ALA B 1 79 ? -0.994 26.078 7.773 1 96.12 79 ALA B C 1
ATOM 1952 O O . ALA B 1 79 ? 0.144 26.5 7.555 1 96.12 79 ALA B O 1
ATOM 1953 N N . ALA B 1 80 ? -1.965 26.094 6.938 1 95.5 80 ALA B N 1
ATOM 1954 C CA . ALA B 1 80 ? -1.729 26.562 5.574 1 95.5 80 ALA B CA 1
ATOM 1955 C C . ALA B 1 80 ? -1.34 28.031 5.555 1 95.5 80 ALA B C 1
ATOM 1957 O O . ALA B 1 80 ? -1.912 28.844 6.289 1 95.5 80 ALA B O 1
ATOM 1958 N N . ARG B 1 81 ? -0.362 28.297 4.789 1 93.62 81 ARG B N 1
ATOM 1959 C CA . ARG B 1 81 ? 0.037 29.672 4.512 1 93.62 81 ARG B CA 1
ATOM 1960 C C . ARG B 1 81 ? -0.424 30.109 3.123 1 93.62 81 ARG B C 1
ATOM 1962 O O . ARG B 1 81 ? -0.88 29.281 2.328 1 93.62 81 ARG B O 1
ATOM 1969 N N . GLY B 1 82 ? -0.285 31.438 2.865 1 88.5 82 GLY B N 1
ATOM 1970 C CA . GLY B 1 82 ? -0.621 31.938 1.541 1 88.5 82 GLY B CA 1
ATOM 1971 C C . GLY B 1 82 ? 0.101 31.203 0.426 1 88.5 82 GLY B C 1
ATOM 1972 O O . GLY B 1 82 ? 1.312 30.984 0.502 1 88.5 82 GLY B O 1
ATOM 1973 N N . GLY B 1 83 ? -0.67 30.625 -0.505 1 93.62 83 GLY B N 1
ATOM 1974 C CA . GLY B 1 83 ? -0.082 29.953 -1.655 1 93.62 83 GLY B CA 1
ATOM 1975 C C . GLY B 1 83 ? -0.082 28.453 -1.531 1 93.62 83 GLY B C 1
ATOM 1976 O O . GLY B 1 83 ? 0.104 27.734 -2.521 1 93.62 83 GLY B O 1
ATOM 1977 N N . ASP B 1 84 ? -0.178 27.969 -0.286 1 97.88 84 ASP B N 1
ATOM 1978 C CA . ASP B 1 84 ? -0.219 26.531 -0.114 1 97.88 84 ASP B CA 1
ATOM 1979 C C . ASP B 1 84 ? -1.451 25.922 -0.787 1 97.88 84 ASP B C 1
ATOM 1981 O O . ASP B 1 84 ? -2.486 26.594 -0.898 1 97.88 84 ASP B O 1
ATOM 1985 N N . ILE B 1 85 ? -1.295 24.75 -1.204 1 98.12 85 ILE B N 1
ATOM 1986 C CA . ILE B 1 85 ? -2.406 23.984 -1.765 1 98.12 85 ILE B CA 1
ATOM 1987 C C . ILE B 1 85 ? -3 23.078 -0.691 1 98.12 85 ILE B C 1
ATOM 1989 O O . ILE B 1 85 ? -2.27 22.375 0.016 1 98.12 85 ILE B O 1
ATOM 1993 N N . VAL B 1 86 ? -4.238 23.156 -0.532 1 98.56 86 VAL B N 1
ATOM 1994 C CA . VAL B 1 86 ? -4.93 22.25 0.372 1 98.56 86 VAL B CA 1
ATOM 1995 C C . VAL B 1 86 ? -5.828 21.312 -0.429 1 98.56 86 VAL B C 1
ATOM 1997 O O . VAL B 1 86 ? -6.66 21.766 -1.221 1 98.56 86 VAL B O 1
ATOM 2000 N N . VAL B 1 87 ? -5.641 20.047 -0.266 1 98.75 87 VAL B N 1
ATOM 2001 C CA . VAL B 1 87 ? -6.426 19.031 -0.952 1 98.75 87 VAL B CA 1
ATOM 2002 C C . VAL B 1 87 ? -7.184 18.188 0.071 1 98.75 87 VAL B C 1
ATOM 2004 O O . VAL B 1 87 ? -6.582 17.594 0.971 1 98.75 87 VAL B O 1
ATOM 2007 N N . ARG B 1 88 ? -8.469 18.109 -0.053 1 98.69 88 ARG B N 1
ATOM 2008 C CA . ARG B 1 88 ? -9.305 17.281 0.804 1 98.69 88 ARG B CA 1
ATOM 2009 C C . ARG B 1 88 ? -9.555 15.922 0.159 1 98.69 88 ARG B C 1
ATOM 2011 O O . ARG B 1 88 ? -9.766 15.828 -1.053 1 98.69 88 ARG B O 1
ATOM 2018 N N . LYS B 1 89 ? -9.578 14.938 0.954 1 98.75 89 LYS B N 1
ATOM 2019 C CA . LYS B 1 89 ? -9.797 13.586 0.461 1 98.75 89 LYS B CA 1
ATOM 2020 C C . LYS B 1 89 ? -10.656 12.781 1.435 1 98.75 89 LYS B C 1
ATOM 2022 O O . LYS B 1 89 ? -10.781 13.141 2.605 1 98.75 89 LYS B O 1
ATOM 2027 N N . ARG B 1 90 ? -11.242 11.633 0.942 1 98.25 90 ARG B N 1
ATOM 2028 C CA . ARG B 1 90 ? -12.102 10.789 1.764 1 98.25 90 ARG B CA 1
ATOM 2029 C C . ARG B 1 90 ? -11.57 9.367 1.835 1 98.25 90 ARG B C 1
ATOM 2031 O O . ARG B 1 90 ? -12.094 8.531 2.572 1 98.25 90 ARG B O 1
ATOM 2038 N N . SER B 1 91 ? -10.516 9.023 1.063 1 98.38 91 SER B N 1
ATOM 2039 C CA . SER B 1 91 ? -9.875 7.711 1.037 1 98.38 91 SER B CA 1
ATOM 2040 C C . SER B 1 91 ? -8.375 7.82 1.302 1 98.38 91 SER B C 1
ATOM 2042 O O . SER B 1 91 ? -7.812 8.914 1.267 1 98.38 91 SER B O 1
ATOM 2044 N N . CYS B 1 92 ? -7.719 6.691 1.583 1 98.44 92 CYS B N 1
ATOM 2045 C CA . CYS B 1 92 ? -6.309 6.691 1.949 1 98.44 92 CYS B CA 1
ATOM 2046 C C . CYS B 1 92 ? -5.449 7.23 0.812 1 98.44 92 CYS B C 1
ATOM 2048 O O . CYS B 1 92 ? -4.434 7.883 1.053 1 98.44 92 CYS B O 1
ATOM 2050 N N . ASP B 1 93 ? -5.801 6.934 -0.411 1 98.69 93 ASP B N 1
ATOM 2051 C CA . ASP B 1 93 ? -5.102 7.395 -1.606 1 98.69 93 ASP B CA 1
ATOM 2052 C C . ASP B 1 93 ? -5.379 8.875 -1.863 1 98.69 93 ASP B C 1
ATOM 2054 O O . ASP B 1 93 ? -6.473 9.242 -2.307 1 98.69 93 ASP B O 1
ATOM 2058 N N . ALA B 1 94 ? -4.387 9.703 -1.701 1 98.88 94 ALA B N 1
ATOM 2059 C CA . ALA B 1 94 ? -4.574 11.148 -1.802 1 98.88 94 ALA B CA 1
ATOM 2060 C C . ALA B 1 94 ? -4.965 11.555 -3.219 1 98.88 94 ALA B C 1
ATOM 2062 O O . ALA B 1 94 ? -5.457 12.664 -3.441 1 98.88 94 ALA B O 1
ATOM 2063 N N . PHE B 1 95 ? -4.754 10.695 -4.211 1 98.88 95 PHE B N 1
ATOM 2064 C CA . PHE B 1 95 ? -5.035 11.008 -5.609 1 98.88 95 PHE B CA 1
ATOM 2065 C C . PHE B 1 95 ? -6.434 10.547 -5.996 1 98.88 95 PHE B C 1
ATOM 2067 O O . PHE B 1 95 ? -6.957 10.938 -7.043 1 98.88 95 PHE B O 1
ATOM 2074 N N . PHE B 1 96 ? -7.016 9.641 -5.215 1 98.81 96 PHE B N 1
ATOM 2075 C CA . PHE B 1 96 ? -8.297 9.039 -5.551 1 98.81 96 PHE B CA 1
ATOM 2076 C C . PHE B 1 96 ? -9.43 10.047 -5.395 1 98.81 96 PHE B C 1
ATOM 2078 O O . PHE B 1 96 ? -9.711 10.5 -4.285 1 98.81 96 PHE B O 1
ATOM 2085 N N . GLN B 1 97 ? -10.016 10.445 -6.438 1 98.56 97 GLN B N 1
ATOM 2086 C CA . GLN B 1 97 ? -11.164 11.344 -6.484 1 98.56 97 GLN B CA 1
ATOM 2087 C C . GLN B 1 97 ? -10.828 12.695 -5.852 1 98.56 97 GLN B C 1
ATOM 2089 O O . GLN B 1 97 ? -11.609 13.219 -5.055 1 98.56 97 GLN B O 1
ATOM 2094 N N . THR B 1 98 ? -9.688 13.234 -6.121 1 98.81 98 THR B N 1
ATOM 2095 C CA . THR B 1 98 ? -9.227 14.57 -5.75 1 98.81 98 THR B CA 1
ATOM 2096 C C . THR B 1 98 ? -8.625 15.281 -6.957 1 98.81 98 THR B C 1
ATOM 2098 O O . THR B 1 98 ? -8.508 14.703 -8.039 1 98.81 98 THR B O 1
ATOM 2101 N N . ASP B 1 99 ? -8.289 16.5 -6.785 1 98.69 99 ASP B N 1
ATOM 2102 C CA . ASP B 1 99 ? -7.668 17.25 -7.875 1 98.69 99 ASP B CA 1
ATOM 2103 C C . ASP B 1 99 ? -6.164 17.391 -7.652 1 98.69 99 ASP B C 1
ATOM 2105 O O . ASP B 1 99 ? -5.52 18.25 -8.25 1 98.69 99 ASP B O 1
ATOM 2109 N N . LEU B 1 100 ? -5.59 16.516 -6.789 1 98.88 100 LEU B N 1
ATOM 2110 C CA . LEU B 1 100 ? -4.172 16.594 -6.445 1 98.88 100 LEU B CA 1
ATOM 2111 C C . LEU B 1 100 ? -3.303 16.5 -7.691 1 98.88 100 LEU B C 1
ATOM 2113 O O . LEU B 1 100 ? -2.412 17.328 -7.902 1 98.88 100 LEU B O 1
ATOM 2117 N N . GLN B 1 101 ? -3.549 15.477 -8.477 1 98.75 101 GLN B N 1
ATOM 2118 C CA . GLN B 1 101 ? -2.717 15.266 -9.656 1 98.75 101 GLN B CA 1
ATOM 2119 C C . GLN B 1 101 ? -2.781 16.469 -10.602 1 98.75 101 GLN B C 1
ATOM 2121 O O . GLN B 1 101 ? -1.763 16.875 -11.156 1 98.75 101 GLN B O 1
ATOM 2126 N N . ASP B 1 102 ? -3.994 17 -10.797 1 98.69 102 ASP B N 1
ATOM 2127 C CA . ASP B 1 102 ? -4.172 18.172 -11.656 1 98.69 102 ASP B CA 1
ATOM 2128 C C . ASP B 1 102 ? -3.391 19.375 -11.117 1 98.69 102 ASP B C 1
ATOM 2130 O O . ASP B 1 102 ? -2.746 20.094 -11.883 1 98.69 102 ASP B O 1
ATOM 2134 N N . ARG B 1 103 ? -3.486 19.594 -9.805 1 98.44 103 ARG B N 1
ATOM 2135 C CA . ARG B 1 103 ? -2.783 20.703 -9.172 1 98.44 103 ARG B CA 1
ATOM 2136 C C . ARG B 1 103 ? -1.274 20.562 -9.344 1 98.44 103 ARG B C 1
ATOM 2138 O O . ARG B 1 103 ? -0.589 21.531 -9.656 1 98.44 103 ARG B O 1
ATOM 2145 N N . LEU B 1 104 ? -0.771 19.375 -9.148 1 98.75 104 LEU B N 1
ATOM 2146 C CA . LEU B 1 104 ? 0.658 19.109 -9.289 1 98.75 104 LEU B CA 1
ATOM 2147 C C . LEU B 1 104 ? 1.104 19.297 -10.734 1 98.75 104 LEU B C 1
ATOM 2149 O O . LEU B 1 104 ? 2.18 19.844 -10.992 1 98.75 104 LEU B O 1
ATOM 2153 N N . ALA B 1 105 ? 0.267 18.844 -11.688 1 98.44 105 ALA B N 1
ATOM 2154 C CA . ALA B 1 105 ? 0.574 18.969 -13.109 1 98.44 105 ALA B CA 1
ATOM 2155 C C . ALA B 1 105 ? 0.659 20.438 -13.516 1 98.44 105 ALA B C 1
ATOM 2157 O O . ALA B 1 105 ? 1.538 20.828 -14.289 1 98.44 105 ALA B O 1
ATOM 2158 N N . THR B 1 106 ? -0.249 21.25 -13 1 98 106 THR B N 1
ATOM 2159 C CA . THR B 1 106 ? -0.269 22.672 -13.289 1 98 106 THR B CA 1
ATOM 2160 C C . THR B 1 106 ? 1.035 23.328 -12.852 1 98 106 THR B C 1
ATOM 2162 O O . THR B 1 106 ? 1.515 24.266 -13.508 1 98 106 THR B O 1
ATOM 2165 N N . LEU B 1 107 ? 1.629 22.797 -11.836 1 98 107 LEU B N 1
ATOM 2166 C CA . LEU B 1 107 ? 2.855 23.359 -11.281 1 98 107 LEU B CA 1
ATOM 2167 C C . LEU B 1 107 ? 4.086 22.703 -11.898 1 98 107 LEU B C 1
ATOM 2169 O O . LEU B 1 107 ? 5.219 23.062 -11.562 1 98 107 LEU B O 1
ATOM 2173 N N . GLY B 1 108 ? 3.84 21.656 -12.766 1 98.44 108 GLY B N 1
ATOM 2174 C CA . GLY B 1 108 ? 4.938 20.953 -13.406 1 98.44 108 GLY B CA 1
ATOM 2175 C C . GLY B 1 108 ? 5.719 20.078 -12.461 1 98.44 108 GLY B C 1
ATOM 2176 O O . GLY B 1 108 ? 6.895 19.797 -12.695 1 98.44 108 GLY B O 1
ATOM 2177 N N . ILE B 1 109 ? 5.113 19.656 -11.398 1 98.69 109 ILE B N 1
ATOM 2178 C CA . ILE B 1 109 ? 5.789 18.891 -10.367 1 98.69 109 ILE B CA 1
ATOM 2179 C C . ILE B 1 109 ? 6.023 17.453 -10.859 1 98.69 109 ILE B C 1
ATOM 2181 O O . ILE B 1 109 ? 5.113 16.828 -11.398 1 98.69 109 ILE B O 1
ATOM 2185 N N . ASP B 1 110 ? 7.246 16.922 -10.672 1 98.56 110 ASP B N 1
ATOM 2186 C CA . ASP B 1 110 ? 7.527 15.539 -11.023 1 98.56 110 ASP B CA 1
ATOM 2187 C C . ASP B 1 110 ? 8.242 14.82 -9.883 1 98.56 110 ASP B C 1
ATOM 2189 O O . ASP B 1 110 ? 8.594 13.641 -10.008 1 98.56 110 ASP B O 1
ATOM 2193 N N . HIS B 1 111 ? 8.469 15.484 -8.734 1 98.75 111 HIS B N 1
ATOM 2194 C CA . HIS B 1 111 ? 9.062 14.922 -7.527 1 98.75 111 HIS B CA 1
ATOM 2195 C C . HIS B 1 111 ? 8.297 15.352 -6.281 1 98.75 111 HIS B C 1
ATOM 2197 O O . HIS B 1 111 ? 8 16.531 -6.102 1 98.75 111 HIS B O 1
ATOM 2203 N N . LEU B 1 112 ? 7.945 14.391 -5.457 1 98.88 112 LEU B N 1
ATOM 2204 C CA . LEU B 1 112 ? 7.227 14.664 -4.215 1 98.88 112 LEU B CA 1
ATOM 2205 C C . LEU B 1 112 ? 8.07 14.281 -3.004 1 98.88 112 LEU B C 1
ATOM 2207 O O . LEU B 1 112 ? 8.633 13.18 -2.955 1 98.88 112 LEU B O 1
ATOM 2211 N N . VAL B 1 113 ? 8.188 15.164 -2.08 1 98.94 113 VAL B N 1
ATOM 2212 C CA . VAL B 1 113 ? 8.664 14.875 -0.733 1 98.94 113 VAL B CA 1
ATOM 2213 C C . VAL B 1 113 ? 7.48 14.688 0.209 1 98.94 113 VAL B C 1
ATOM 2215 O O . VAL B 1 113 ? 6.688 15.609 0.416 1 98.94 113 VAL B O 1
ATOM 2218 N N . ILE B 1 114 ? 7.371 13.477 0.81 1 98.94 114 ILE B N 1
ATOM 2219 C CA . ILE B 1 114 ? 6.102 13.117 1.432 1 98.94 114 ILE B CA 1
ATOM 2220 C C . ILE B 1 114 ? 6.324 12.789 2.908 1 98.94 114 ILE B C 1
ATOM 2222 O O . ILE B 1 114 ? 7.277 12.094 3.26 1 98.94 114 ILE B O 1
ATOM 2226 N N . GLY B 1 115 ? 5.566 13.273 3.795 1 98.94 115 GLY B N 1
ATOM 2227 C CA . GLY B 1 115 ? 5.438 12.906 5.195 1 98.94 115 GLY B CA 1
ATOM 2228 C C . GLY B 1 115 ? 4.016 13.023 5.715 1 98.94 115 GLY B C 1
ATOM 2229 O O . GLY B 1 115 ? 3.092 13.305 4.949 1 98.94 115 GLY B O 1
ATOM 2230 N N . GLY B 1 116 ? 3.789 12.688 7.012 1 98.94 116 GLY B N 1
ATOM 2231 C CA . GLY B 1 116 ? 2.475 12.852 7.609 1 98.94 116 GLY B CA 1
ATOM 2232 C C . GLY B 1 116 ? 1.972 11.594 8.305 1 98.94 116 GLY B C 1
ATOM 2233 O O . GLY B 1 116 ? 2.729 10.93 9.008 1 98.94 116 GLY B O 1
ATOM 2234 N N . CYS B 1 117 ? 0.607 11.398 8.18 1 98.94 117 CYS B N 1
ATOM 2235 C CA . CYS B 1 117 ? -0.072 10.297 8.859 1 98.94 117 CYS B CA 1
ATOM 2236 C C . CYS B 1 117 ? -1.12 9.664 7.953 1 98.94 117 CYS B C 1
ATOM 2238 O O . CYS B 1 117 ? -1.645 10.32 7.051 1 98.94 117 CYS B O 1
ATOM 2240 N N . MET B 1 118 ? -1.555 8.492 8.297 1 98.88 118 MET B N 1
ATOM 2241 C CA . MET B 1 118 ? -0.864 7.508 9.125 1 98.88 118 MET B CA 1
ATOM 2242 C C . MET B 1 118 ? 0.023 6.609 8.273 1 98.88 118 MET B C 1
ATOM 2244 O O . MET B 1 118 ? -0.308 6.312 7.121 1 98.88 118 MET B O 1
ATOM 2248 N N . THR B 1 119 ? 1.051 6.062 8.789 1 98.94 119 THR B N 1
ATOM 2249 C CA . THR B 1 119 ? 2.156 5.418 8.086 1 98.94 119 THR B CA 1
ATOM 2250 C C . THR B 1 119 ? 1.643 4.312 7.168 1 98.94 119 THR B C 1
ATOM 2252 O O . THR B 1 119 ? 1.811 4.383 5.949 1 98.94 119 THR B O 1
ATOM 2255 N N . GLN B 1 120 ? 0.872 3.309 7.695 1 98.88 120 GLN B N 1
ATOM 2256 C CA . GLN B 1 120 ? 0.539 2.102 6.949 1 98.88 120 GLN B CA 1
ATOM 2257 C C . GLN B 1 120 ? -0.71 2.311 6.098 1 98.88 120 GLN B C 1
ATOM 2259 O O . GLN B 1 120 ? -1.052 1.464 5.27 1 98.88 120 GLN B O 1
ATOM 2264 N N . PHE B 1 121 ? -1.387 3.477 6.266 1 98.75 121 PHE B N 1
ATOM 2265 C CA . PHE B 1 121 ? -2.619 3.76 5.539 1 98.75 121 PHE B CA 1
ATOM 2266 C C . PHE B 1 121 ? -2.387 4.82 4.473 1 98.75 121 PHE B C 1
ATOM 2268 O O . PHE B 1 121 ? -1.726 4.562 3.465 1 98.75 121 PHE B O 1
ATOM 2275 N N . CYS B 1 122 ? -2.633 6.062 4.797 1 98.94 122 CYS B N 1
ATOM 2276 C CA . CYS B 1 122 ? -2.654 7.117 3.791 1 98.94 122 CYS B CA 1
ATOM 2277 C C . CYS B 1 122 ? -1.249 7.402 3.271 1 98.94 122 CYS B C 1
ATOM 2279 O O . CYS B 1 122 ? -1.068 7.699 2.09 1 98.94 122 CYS B O 1
ATOM 2281 N N . VAL B 1 123 ? -0.206 7.348 4.137 1 98.94 123 VAL B N 1
ATOM 2282 C CA . VAL B 1 123 ? 1.158 7.617 3.695 1 98.94 123 VAL B CA 1
ATOM 2283 C C . VAL B 1 123 ? 1.605 6.539 2.713 1 98.94 123 VAL B C 1
ATOM 2285 O O . VAL B 1 123 ? 1.975 6.84 1.574 1 98.94 123 VAL B O 1
ATOM 2288 N N . ASP B 1 124 ? 1.541 5.32 3.139 1 98.94 124 ASP B N 1
ATOM 2289 C CA . ASP B 1 124 ? 1.968 4.203 2.299 1 98.94 124 ASP B CA 1
ATOM 2290 C C . ASP B 1 124 ? 1.192 4.18 0.984 1 98.94 124 ASP B C 1
ATOM 2292 O O . ASP B 1 124 ? 1.789 4.102 -0.092 1 98.94 124 ASP B O 1
ATOM 2296 N N . THR B 1 125 ? -0.169 4.312 1.061 1 98.94 125 THR B N 1
ATOM 2297 C CA . THR B 1 125 ? -1.022 4.258 -0.121 1 98.94 125 THR B CA 1
ATOM 2298 C C . THR B 1 125 ? -0.653 5.363 -1.107 1 98.94 125 THR B C 1
ATOM 2300 O O . THR B 1 125 ? -0.533 5.113 -2.309 1 98.94 125 THR B O 1
ATOM 2303 N N . THR B 1 126 ? -0.452 6.555 -0.623 1 98.94 126 THR B N 1
ATOM 2304 C CA . THR B 1 126 ? -0.173 7.707 -1.471 1 98.94 126 THR B CA 1
ATOM 2305 C C . THR B 1 126 ? 1.207 7.59 -2.109 1 98.94 126 THR B C 1
ATOM 2307 O O . THR B 1 126 ? 1.391 7.949 -3.273 1 98.94 126 THR B O 1
ATOM 2310 N N . VAL B 1 127 ? 2.195 7.066 -1.368 1 98.94 127 VAL B N 1
ATOM 2311 C CA . VAL B 1 127 ? 3.545 6.895 -1.892 1 98.94 127 VAL B CA 1
ATOM 2312 C C . VAL B 1 127 ? 3.525 5.902 -3.053 1 98.94 127 VAL B C 1
ATOM 2314 O O . VAL B 1 127 ? 4.059 6.188 -4.129 1 98.94 127 VAL B O 1
ATOM 2317 N N . ARG B 1 128 ? 2.869 4.758 -2.869 1 98.88 128 ARG B N 1
ATOM 2318 C CA . ARG B 1 128 ? 2.789 3.758 -3.93 1 98.88 128 ARG B CA 1
ATOM 2319 C C . ARG B 1 128 ? 2.084 4.32 -5.16 1 98.88 128 ARG B C 1
ATOM 2321 O O . ARG B 1 128 ? 2.543 4.121 -6.285 1 98.88 128 ARG B O 1
ATOM 2328 N N . ARG B 1 129 ? 1.006 5.027 -4.922 1 98.75 129 ARG B N 1
ATOM 2329 C CA . ARG B 1 129 ? 0.217 5.586 -6.016 1 98.75 129 ARG B CA 1
ATOM 2330 C C . ARG B 1 129 ? 1.01 6.641 -6.777 1 98.75 129 ARG B C 1
ATOM 2332 O O . ARG B 1 129 ? 0.953 6.699 -8.008 1 98.75 129 ARG B O 1
ATOM 2339 N N . ALA B 1 130 ? 1.749 7.438 -6.059 1 98.88 130 ALA B N 1
ATOM 2340 C CA . ALA B 1 130 ? 2.52 8.523 -6.664 1 98.88 130 ALA B CA 1
ATOM 2341 C C . ALA B 1 130 ? 3.537 7.977 -7.664 1 98.88 130 ALA B C 1
ATOM 2343 O O . ALA B 1 130 ? 3.658 8.492 -8.781 1 98.88 130 ALA B O 1
ATOM 2344 N N . VAL B 1 131 ? 4.227 6.918 -7.293 1 98.75 131 VAL B N 1
ATOM 2345 C CA . VAL B 1 131 ? 5.242 6.355 -8.18 1 98.75 131 VAL B CA 1
ATOM 2346 C C . VAL B 1 131 ? 4.582 5.812 -9.445 1 98.75 131 VAL B C 1
ATOM 2348 O O . VAL B 1 131 ? 5.109 5.98 -10.547 1 98.75 131 VAL B O 1
ATOM 2351 N N . SER B 1 132 ? 3.443 5.215 -9.281 1 98.19 132 SER B N 1
ATOM 2352 C CA . SER B 1 132 ? 2.713 4.664 -10.414 1 98.19 132 SER B CA 1
ATOM 2353 C C . SER B 1 132 ? 2.191 5.77 -11.328 1 98.19 132 SER B C 1
ATOM 2355 O O . SER B 1 132 ? 1.989 5.551 -12.523 1 98.19 132 SER B O 1
ATOM 2357 N N . LEU B 1 133 ? 1.96 6.957 -10.75 1 98.38 133 LEU B N 1
ATOM 2358 C CA . LEU B 1 133 ? 1.414 8.07 -11.516 1 98.38 133 LEU B CA 1
ATOM 2359 C C . LEU B 1 133 ? 2.529 8.875 -12.172 1 98.38 133 LEU B C 1
ATOM 2361 O O . LEU B 1 133 ? 2.264 9.852 -12.875 1 98.38 133 LEU B O 1
ATOM 2365 N N . GLY B 1 134 ? 3.766 8.477 -11.883 1 98.19 134 GLY B N 1
ATOM 2366 C CA . GLY B 1 134 ? 4.863 9.07 -12.625 1 98.19 134 GLY B CA 1
ATOM 2367 C C . GLY B 1 134 ? 5.672 10.062 -11.812 1 98.19 134 GLY B C 1
ATOM 2368 O O . GLY B 1 134 ? 6.367 10.914 -12.375 1 98.19 134 GLY B O 1
ATOM 2369 N N . TYR B 1 135 ? 5.625 10.047 -10.484 1 98.81 135 TYR B N 1
ATOM 2370 C CA . TYR B 1 135 ? 6.426 10.906 -9.625 1 98.81 135 TYR B CA 1
ATOM 2371 C C . TYR B 1 135 ? 7.605 10.141 -9.031 1 98.81 135 TYR B C 1
ATOM 2373 O O . TYR B 1 135 ? 7.477 8.969 -8.664 1 98.81 135 TYR B O 1
ATOM 2381 N N . ASP B 1 136 ? 8.727 10.773 -9 1 98.81 136 ASP B N 1
ATOM 2382 C CA . ASP B 1 136 ? 9.695 10.336 -8.008 1 98.81 136 ASP B CA 1
ATOM 2383 C C . ASP B 1 136 ? 9.273 10.75 -6.602 1 98.81 136 ASP B C 1
ATOM 2385 O O . ASP B 1 136 ? 8.656 11.805 -6.422 1 98.81 136 ASP B O 1
ATOM 2389 N N . VAL B 1 137 ? 9.641 9.938 -5.648 1 98.88 137 VAL B N 1
ATOM 2390 C CA . VAL B 1 137 ? 9.195 10.234 -4.293 1 98.88 137 VAL B CA 1
ATOM 2391 C C . VAL B 1 137 ? 10.383 10.188 -3.334 1 98.88 137 VAL B C 1
ATOM 2393 O O . VAL B 1 137 ? 11.219 9.281 -3.416 1 98.88 137 VAL B O 1
ATOM 2396 N N . SER B 1 138 ? 10.547 11.172 -2.539 1 98.88 138 SER B N 1
ATOM 2397 C CA . SER B 1 138 ? 11.312 11.094 -1.3 1 98.88 138 SER B CA 1
ATOM 2398 C C . SER B 1 138 ? 10.398 10.977 -0.087 1 98.88 138 SER B C 1
ATOM 2400 O O . SER B 1 138 ? 9.695 11.922 0.266 1 98.88 138 SER B O 1
ATOM 2402 N N . LEU B 1 139 ? 10.367 9.82 0.478 1 98.94 139 LEU B N 1
ATOM 2403 C CA . LEU B 1 139 ? 9.641 9.648 1.729 1 98.94 139 LEU B CA 1
ATOM 2404 C C . LEU B 1 139 ? 10.5 10.055 2.92 1 98.94 139 LEU B C 1
ATOM 2406 O O . LEU B 1 139 ? 11.641 9.602 3.057 1 98.94 139 LEU B O 1
ATOM 2410 N N . ILE B 1 140 ? 9.969 10.945 3.705 1 98.94 140 ILE B N 1
ATOM 2411 C CA . ILE B 1 140 ? 10.703 11.406 4.875 1 98.94 140 ILE B CA 1
ATOM 2412 C C . ILE B 1 140 ? 10.688 10.32 5.953 1 98.94 140 ILE B C 1
ATOM 2414 O O . ILE B 1 140 ? 9.688 10.141 6.645 1 98.94 140 ILE B O 1
ATOM 2418 N N . ALA B 1 141 ? 11.781 9.695 6.203 1 98.94 141 ALA B N 1
ATOM 2419 C CA . ALA B 1 141 ? 11.891 8.5 7.039 1 98.94 141 ALA B CA 1
ATOM 2420 C C . ALA B 1 141 ? 11.406 8.781 8.461 1 98.94 141 ALA B C 1
ATOM 2422 O O . ALA B 1 141 ? 10.812 7.91 9.102 1 98.94 141 ALA B O 1
ATOM 2423 N N . ASP B 1 142 ? 11.695 9.961 8.93 1 98.88 142 ASP B N 1
ATOM 2424 C CA . ASP B 1 142 ? 11.328 10.359 10.281 1 98.88 142 ASP B CA 1
ATOM 2425 C C . ASP B 1 142 ? 10.266 11.461 10.258 1 98.88 142 ASP B C 1
ATOM 2427 O O . ASP B 1 142 ? 10.172 12.266 11.195 1 98.88 142 ASP B O 1
ATOM 2431 N N . GLY B 1 143 ? 9.516 11.547 9.133 1 98.94 143 GLY B N 1
ATOM 2432 C CA . GLY B 1 143 ? 8.508 12.578 8.953 1 98.94 143 GLY B CA 1
ATOM 2433 C C . GLY B 1 143 ? 7.102 12.016 8.828 1 98.94 143 GLY B C 1
ATOM 2434 O O . GLY B 1 143 ? 6.203 12.688 8.32 1 98.94 143 GLY B O 1
ATOM 2435 N N . HIS B 1 144 ? 6.906 10.727 9.164 1 98.94 144 HIS B N 1
ATOM 2436 C CA . HIS B 1 144 ? 5.586 10.117 9.234 1 98.94 144 HIS B CA 1
ATOM 2437 C C . HIS B 1 144 ? 5.453 9.219 10.461 1 98.94 144 HIS B C 1
ATOM 2439 O O . HIS B 1 144 ? 6.453 8.727 10.984 1 98.94 144 HIS B O 1
ATOM 2445 N N . THR B 1 145 ? 4.211 9.086 10.875 1 98.94 145 THR B N 1
ATOM 2446 C CA . THR B 1 145 ? 4 8.289 12.078 1 98.94 145 THR B CA 1
ATOM 2447 C C . THR B 1 145 ? 2.594 7.695 12.094 1 98.94 145 THR B C 1
ATOM 2449 O O . THR B 1 145 ? 1.832 7.867 11.141 1 98.94 145 THR B O 1
ATOM 2452 N N . THR B 1 146 ? 2.316 6.906 13.125 1 98.88 146 THR B N 1
ATOM 2453 C CA . THR B 1 146 ? 1.059 6.191 13.312 1 98.88 146 THR B CA 1
ATOM 2454 C C . THR B 1 146 ? 0.909 5.742 14.766 1 98.88 146 THR B C 1
ATOM 2456 O O . THR B 1 146 ? 1.633 6.211 15.641 1 98.88 146 THR B O 1
ATOM 2459 N N . ALA B 1 147 ? -0.109 4.965 15.031 1 98.75 147 ALA B N 1
ATOM 2460 C CA . ALA B 1 147 ? -0.31 4.34 16.328 1 98.75 147 ALA B CA 1
ATOM 2461 C C . ALA B 1 147 ? 0.064 2.861 16.297 1 98.75 147 ALA B C 1
ATOM 2463 O O . ALA B 1 147 ? 0.378 2.32 15.234 1 98.75 147 ALA B O 1
ATOM 2464 N N . ASP B 1 148 ? 0.102 2.252 17.453 1 98.31 148 ASP B N 1
ATOM 2465 C CA . ASP B 1 148 ? 0.296 0.807 17.531 1 98.31 148 ASP B CA 1
ATOM 2466 C C . ASP B 1 148 ? -0.829 0.068 16.797 1 98.31 148 ASP B C 1
ATOM 2468 O O . ASP B 1 148 ? -1.937 0.592 16.672 1 98.31 148 ASP B O 1
ATOM 2472 N N . GLN B 1 149 ? -0.587 -1.085 16.312 1 97.75 149 GLN B N 1
ATOM 2473 C CA . GLN B 1 149 ? -1.594 -1.924 15.664 1 97.75 149 GLN B CA 1
ATOM 2474 C C . GLN B 1 149 ? -1.271 -3.404 15.844 1 97.75 149 GLN B C 1
ATOM 2476 O O . GLN B 1 149 ? -0.177 -3.854 15.5 1 97.75 149 GLN B O 1
ATOM 2481 N N . GLY B 1 150 ? -2.252 -4.094 16.344 1 95.69 150 GLY B N 1
ATOM 2482 C CA . GLY B 1 150 ? -1.977 -5.488 16.641 1 95.69 150 GLY B CA 1
ATOM 2483 C C . GLY B 1 150 ? -0.801 -5.676 17.578 1 95.69 150 GLY B C 1
ATOM 2484 O O . GLY B 1 150 ? -0.744 -5.051 18.641 1 95.69 150 GLY B O 1
ATOM 2485 N N . ASP B 1 151 ? 0.15 -6.535 17.156 1 96 151 ASP B N 1
ATOM 2486 C CA . ASP B 1 151 ? 1.286 -6.848 18.016 1 96 151 ASP B CA 1
ATOM 2487 C C . ASP B 1 151 ? 2.475 -5.938 17.719 1 96 151 ASP B C 1
ATOM 2489 O O . ASP B 1 151 ? 3.549 -6.098 18.297 1 96 151 ASP B O 1
ATOM 2493 N N . LEU B 1 152 ? 2.273 -4.988 16.859 1 98.25 152 LEU B N 1
ATOM 2494 C CA . LEU B 1 152 ? 3.389 -4.129 16.469 1 98.25 152 LEU B CA 1
ATOM 2495 C C . LEU B 1 152 ? 3.236 -2.74 17.078 1 98.25 152 LEU B C 1
ATOM 2497 O O . LEU B 1 152 ? 2.148 -2.16 17.047 1 98.25 152 LEU B O 1
ATOM 2501 N N . GLY B 1 153 ? 4.289 -2.246 17.672 1 98.06 153 GLY B N 1
ATOM 2502 C CA . GLY B 1 153 ? 4.348 -0.843 18.047 1 98.06 153 GLY B CA 1
ATOM 2503 C C . GLY B 1 153 ? 4.543 0.084 16.859 1 98.06 153 GLY B C 1
ATOM 2504 O O . GLY B 1 153 ? 5.047 -0.334 15.812 1 98.06 153 GLY B O 1
ATOM 2505 N N . PHE B 1 154 ? 4.164 1.348 17.062 1 98.56 154 PHE B N 1
ATOM 2506 C CA . PHE B 1 154 ? 4.223 2.311 15.961 1 98.56 154 PHE B CA 1
ATOM 2507 C C . PHE B 1 154 ? 5.637 2.406 15.398 1 98.56 154 PHE B C 1
ATOM 2509 O O . PHE B 1 154 ? 5.82 2.584 14.195 1 98.56 154 PHE B O 1
ATOM 2516 N N . ALA B 1 155 ? 6.672 2.338 16.219 1 98.56 155 ALA B N 1
ATOM 2517 C CA . ALA B 1 155 ? 8.047 2.441 15.75 1 98.56 155 ALA B CA 1
ATOM 2518 C C . ALA B 1 155 ? 8.391 1.285 14.812 1 98.56 155 ALA B C 1
ATOM 2520 O O . ALA B 1 155 ? 9.102 1.471 13.82 1 98.56 155 ALA B O 1
ATOM 2521 N N . GLN B 1 156 ? 7.926 0.068 15.109 1 98.75 156 GLN B N 1
ATOM 2522 C CA . GLN B 1 156 ? 8.133 -1.095 14.25 1 98.75 156 GLN B CA 1
ATOM 2523 C C . GLN B 1 156 ? 7.402 -0.934 12.922 1 98.75 156 GLN B C 1
ATOM 2525 O O . GLN B 1 156 ? 7.922 -1.323 11.875 1 98.75 156 GLN B O 1
ATOM 2530 N N . ILE B 1 157 ? 6.168 -0.39 13 1 98.88 157 ILE B N 1
ATOM 2531 C CA . ILE B 1 157 ? 5.371 -0.162 11.805 1 98.88 157 ILE B CA 1
ATOM 2532 C C . ILE B 1 157 ? 6.082 0.842 10.898 1 98.88 157 ILE B C 1
ATOM 2534 O O . ILE B 1 157 ? 6.207 0.616 9.688 1 98.88 157 ILE B O 1
ATOM 2538 N N . ILE B 1 158 ? 6.562 1.914 11.453 1 98.94 158 ILE B N 1
ATOM 2539 C CA . ILE B 1 158 ? 7.289 2.93 10.695 1 98.94 158 ILE B CA 1
ATOM 2540 C C . ILE B 1 158 ? 8.516 2.305 10.039 1 98.94 158 ILE B C 1
ATOM 2542 O O . ILE B 1 158 ? 8.75 2.494 8.844 1 98.94 158 ILE B O 1
ATOM 2546 N N . ALA B 1 159 ? 9.289 1.536 10.789 1 98.88 159 ALA B N 1
ATOM 2547 C CA . ALA B 1 159 ? 10.5 0.902 10.273 1 98.88 159 ALA B CA 1
ATOM 2548 C C . ALA B 1 159 ? 10.164 -0.054 9.125 1 98.88 159 ALA B C 1
ATOM 2550 O O . ALA B 1 159 ? 10.875 -0.098 8.125 1 98.88 159 ALA B O 1
ATOM 2551 N N . HIS B 1 160 ? 9.141 -0.809 9.289 1 98.88 160 HIS B N 1
ATOM 2552 C CA . HIS B 1 160 ? 8.711 -1.77 8.281 1 98.88 160 HIS B CA 1
ATOM 2553 C C . HIS B 1 160 ? 8.352 -1.069 6.977 1 98.88 160 HIS B C 1
ATOM 2555 O O . HIS B 1 160 ? 8.789 -1.486 5.902 1 98.88 160 HIS B O 1
ATOM 2561 N N . HIS B 1 161 ? 7.602 -0.004 7.059 1 98.94 161 HIS B N 1
ATOM 2562 C CA . HIS B 1 161 ? 7.152 0.676 5.848 1 98.94 161 HIS B CA 1
ATOM 2563 C C . HIS B 1 161 ? 8.273 1.499 5.23 1 98.94 161 HIS B C 1
ATOM 2565 O O . HIS B 1 161 ? 8.352 1.638 4.004 1 98.94 161 HIS B O 1
ATOM 2571 N N . ASN B 1 162 ? 9.203 2.053 6.047 1 98.94 162 ASN B N 1
ATOM 2572 C CA . ASN B 1 162 ? 10.406 2.664 5.504 1 98.94 162 ASN B CA 1
ATOM 2573 C C . ASN B 1 162 ? 11.219 1.666 4.68 1 98.94 162 ASN B C 1
ATOM 2575 O O . ASN B 1 162 ? 11.609 1.962 3.549 1 98.94 162 ASN B O 1
ATOM 2579 N N . THR B 1 163 ? 11.422 0.516 5.273 1 98.88 163 THR B N 1
ATOM 2580 C CA . THR B 1 163 ? 12.195 -0.509 4.578 1 98.88 163 THR B CA 1
ATOM 2581 C C . THR B 1 163 ? 11.477 -0.962 3.311 1 98.88 163 THR B C 1
ATOM 2583 O O . THR B 1 163 ? 12.102 -1.103 2.254 1 98.88 163 THR B O 1
ATOM 2586 N N . THR B 1 164 ? 10.18 -1.172 3.363 1 98.88 164 THR B N 1
ATOM 2587 C CA . THR B 1 164 ? 9.375 -1.674 2.256 1 98.88 164 THR B CA 1
ATOM 2588 C C . THR B 1 164 ? 9.367 -0.679 1.098 1 98.88 164 THR B C 1
ATOM 2590 O O . THR B 1 164 ? 9.469 -1.072 -0.066 1 98.88 164 THR B O 1
ATOM 2593 N N . LEU B 1 165 ? 9.266 0.592 1.419 1 98.88 165 LEU B N 1
ATOM 2594 C CA . LEU B 1 165 ? 9.031 1.605 0.395 1 98.88 165 LEU B CA 1
ATOM 2595 C C . LEU B 1 165 ? 10.352 2.117 -0.168 1 98.88 165 LEU B C 1
ATOM 2597 O O . LEU B 1 165 ? 10.375 2.781 -1.207 1 98.88 165 LEU B O 1
ATOM 2601 N N . ASP B 1 166 ? 11.484 1.865 0.561 1 98.88 166 ASP B N 1
ATOM 2602 C CA . ASP B 1 166 ? 12.773 2.273 0.023 1 98.88 166 ASP B CA 1
ATOM 2603 C C . ASP B 1 166 ? 13.141 1.463 -1.219 1 98.88 166 ASP B C 1
ATOM 2605 O O . ASP B 1 166 ? 13.273 0.24 -1.15 1 98.88 166 ASP B O 1
ATOM 2609 N N . GLY B 1 167 ? 13.258 2.125 -2.375 1 98.38 167 GLY B N 1
ATOM 2610 C CA . GLY B 1 167 ? 13.547 1.469 -3.641 1 98.38 167 GLY B CA 1
ATOM 2611 C C . GLY B 1 167 ? 12.305 0.994 -4.363 1 98.38 167 GLY B C 1
ATOM 2612 O O . GLY B 1 167 ? 12.391 0.436 -5.457 1 98.38 167 GLY B O 1
ATOM 2613 N N . PHE B 1 168 ? 11.148 1.172 -3.684 1 98.56 168 PHE B N 1
ATOM 2614 C CA . PHE B 1 168 ? 9.898 0.819 -4.344 1 98.56 168 PHE B CA 1
ATOM 2615 C C . PHE B 1 168 ? 9.766 1.552 -5.676 1 98.56 168 PHE B C 1
ATOM 2617 O O . PHE B 1 168 ? 9.984 2.764 -5.746 1 98.56 168 PHE B O 1
ATOM 2624 N N . ASP B 1 169 ? 9.367 0.793 -6.758 1 98.25 169 ASP B N 1
ATOM 2625 C CA . ASP B 1 169 ? 9.406 1.443 -8.062 1 98.25 169 ASP B CA 1
ATOM 2626 C C . ASP B 1 169 ? 8.219 1.019 -8.922 1 98.25 169 ASP B C 1
ATOM 2628 O O . ASP B 1 169 ? 7.551 0.023 -8.625 1 98.25 169 ASP B O 1
ATOM 2632 N N . ALA B 1 170 ? 7.887 1.809 -9.828 1 98 170 ALA B N 1
ATOM 2633 C CA . ALA B 1 170 ? 6.973 1.565 -10.945 1 98 170 ALA B CA 1
ATOM 2634 C C . ALA B 1 170 ? 7.484 2.221 -12.227 1 98 170 ALA B C 1
ATOM 2636 O O . ALA B 1 170 ? 7.547 3.449 -12.32 1 98 170 ALA B O 1
ATOM 2637 N N . GLY B 1 171 ? 7.848 1.39 -13.172 1 95.5 171 GLY B N 1
ATOM 2638 C CA . GLY B 1 171 ? 8.477 1.943 -14.359 1 95.5 171 GLY B CA 1
ATOM 2639 C C . GLY B 1 171 ? 9.789 2.635 -14.07 1 95.5 171 GLY B C 1
ATOM 2640 O O . GLY B 1 171 ? 10.688 2.047 -13.461 1 95.5 171 GLY B O 1
ATOM 2641 N N . ALA B 1 172 ? 9.875 3.895 -14.531 1 95.81 172 ALA B N 1
ATOM 2642 C CA . ALA B 1 172 ? 11.133 4.629 -14.406 1 95.81 172 ALA B CA 1
ATOM 2643 C C . ALA B 1 172 ? 11.172 5.434 -13.117 1 95.81 172 ALA B C 1
ATOM 2645 O O . ALA B 1 172 ? 12.141 6.152 -12.852 1 95.81 172 ALA B O 1
ATOM 2646 N N . ARG B 1 173 ? 10.141 5.383 -12.312 1 98.38 173 ARG B N 1
ATOM 2647 C CA . ARG B 1 173 ? 10.039 6.184 -11.094 1 98.38 173 ARG B CA 1
ATOM 2648 C C . ARG B 1 173 ? 10.227 5.316 -9.859 1 98.38 173 ARG B C 1
ATOM 2650 O O . ARG B 1 173 ? 9.938 4.117 -9.875 1 98.38 173 ARG B O 1
ATOM 2657 N N . SER B 1 174 ? 10.734 5.918 -8.805 1 98.69 174 SER B N 1
ATOM 2658 C CA . SER B 1 174 ? 10.992 5.133 -7.602 1 98.69 174 SER B CA 1
ATOM 2659 C C . SER B 1 174 ? 10.922 6 -6.348 1 98.69 174 SER B C 1
ATOM 2661 O O . SER B 1 174 ? 10.797 7.223 -6.441 1 98.69 174 SER B O 1
ATOM 2663 N N . THR B 1 175 ? 10.922 5.352 -5.254 1 98.88 175 THR B N 1
ATOM 2664 C CA . THR B 1 175 ? 10.93 5.984 -3.939 1 98.88 175 THR B CA 1
ATOM 2665 C C . THR B 1 175 ? 12.305 5.855 -3.289 1 98.88 175 THR B C 1
ATOM 2667 O O . THR B 1 175 ? 12.93 4.797 -3.35 1 98.88 175 THR B O 1
ATOM 2670 N N . ARG B 1 176 ? 12.734 6.934 -2.752 1 98.75 176 ARG B N 1
ATOM 2671 C CA . ARG B 1 176 ? 13.859 6.914 -1.82 1 98.75 176 ARG B CA 1
ATOM 2672 C C . ARG B 1 176 ? 13.422 7.352 -0.426 1 98.75 176 ARG B C 1
ATOM 2674 O O . ARG B 1 176 ? 12.664 8.32 -0.281 1 98.75 176 ARG B O 1
ATOM 2681 N N . VAL B 1 177 ? 13.844 6.645 0.578 1 98.88 177 VAL B N 1
ATOM 2682 C CA . VAL B 1 177 ? 13.539 6.996 1.96 1 98.88 177 VAL B CA 1
ATOM 2683 C C . VAL B 1 177 ? 14.75 7.664 2.607 1 98.88 177 VAL B C 1
ATOM 2685 O O . VAL B 1 177 ? 15.828 7.074 2.668 1 98.88 177 VAL B O 1
ATOM 2688 N N . LEU B 1 178 ? 14.539 8.852 3.033 1 98.56 178 LEU B N 1
ATOM 2689 C CA . LEU B 1 178 ? 15.625 9.656 3.582 1 98.56 178 LEU B CA 1
ATOM 2690 C C . LEU B 1 178 ? 15.172 10.383 4.848 1 98.56 178 LEU B C 1
ATOM 2692 O O . LEU B 1 178 ? 14.023 10.82 4.945 1 98.56 178 LEU B O 1
ATOM 2696 N N . PRO B 1 179 ? 16.125 10.57 5.809 1 98.62 179 PRO B N 1
ATOM 2697 C CA . PRO B 1 179 ? 15.742 11.398 6.957 1 98.62 179 PRO B CA 1
ATOM 2698 C C . PRO B 1 179 ? 15.555 12.867 6.59 1 98.62 179 PRO B C 1
ATOM 2700 O O . PRO B 1 179 ? 16.141 13.344 5.613 1 98.62 179 PRO B O 1
ATOM 2703 N N . ALA B 1 180 ? 14.758 13.57 7.359 1 98.44 180 ALA B N 1
ATOM 2704 C CA . ALA B 1 180 ? 14.484 14.992 7.129 1 98.44 180 ALA B CA 1
ATOM 2705 C C . ALA B 1 180 ? 15.781 15.781 6.961 1 98.44 180 ALA B C 1
ATOM 2707 O O . ALA B 1 180 ? 15.867 16.672 6.121 1 98.44 180 ALA B O 1
ATOM 2708 N N . ALA B 1 181 ? 16.797 15.453 7.699 1 97.25 181 ALA B N 1
ATOM 2709 C CA . ALA B 1 181 ? 18.062 16.188 7.727 1 97.25 181 ALA B CA 1
ATOM 2710 C C . ALA B 1 181 ? 18.797 16.062 6.395 1 97.25 181 ALA B C 1
ATOM 2712 O O . ALA B 1 181 ? 19.672 16.875 6.086 1 97.25 181 ALA B O 1
ATOM 2713 N N . ALA B 1 182 ? 18.453 15.047 5.621 1 97.06 182 ALA B N 1
ATOM 2714 C CA . ALA B 1 182 ? 19.141 14.805 4.355 1 97.06 182 ALA B CA 1
ATOM 2715 C C . ALA B 1 182 ? 18.422 15.484 3.197 1 97.06 182 ALA B C 1
ATOM 2717 O O . ALA B 1 182 ? 18.891 15.445 2.057 1 97.06 182 ALA B O 1
ATOM 2718 N N . LEU B 1 183 ? 17.281 16.031 3.516 1 94.31 183 LEU B N 1
ATOM 2719 C CA . LEU B 1 183 ? 16.484 16.641 2.465 1 94.31 183 LEU B CA 1
ATOM 2720 C C . LEU B 1 183 ? 16.828 18.125 2.312 1 94.31 183 LEU B C 1
ATOM 2722 O O . LEU B 1 183 ? 17.078 18.812 3.307 1 94.31 183 LEU B O 1
ATOM 2726 N N . PHE B 1 184 ? 17.031 18.5 1.022 1 85 184 PHE B N 1
ATOM 2727 C CA . PHE B 1 184 ? 17.297 19.906 0.731 1 85 184 PHE B CA 1
ATOM 2728 C C . PHE B 1 184 ? 16.125 20.547 -0.017 1 85 184 PHE B C 1
ATOM 2730 O O . PHE B 1 184 ? 15.844 20.172 -1.159 1 85 184 PHE B O 1
ATOM 2737 N N . LEU B 1 185 ? 15.273 21.234 0.664 1 86.94 185 LEU B N 1
ATOM 2738 C CA . LEU B 1 185 ? 14.141 21.922 0.046 1 86.94 185 LEU B CA 1
ATOM 2739 C C . LEU B 1 185 ? 14.43 23.406 -0.129 1 86.94 185 LEU B C 1
ATOM 2741 O O . LEU B 1 185 ? 15.219 23.984 0.626 1 86.94 185 LEU B O 1
#

InterPro domains:
  IPR000868 Isochorismatase-like domain [PF00857] (3-149)
  IPR036380 Isochorismatase-like superfamily [G3DSA:3.40.50.850] (1-171)
  IPR036380 Isochorismatase-like superfamily [SSF52499] (2-169)
  IPR050272 Isochorismatase-like hydrolase [PTHR43540] (2-154)